Protein AF-A0A9J7A8N5-F1 (afdb_monomer_lite)

Secondary structure (DSSP, 8-state):
-HHHHHHHHHHHHHHHHTT---HHHHHHHHHHHHH-HHHHHHHHHHHHHHHHHHT---SSPPPTTHHHHHHHHHHTS---------HHHHHHHHHHHHHHHHHHHHHHHHHHTT-----------------------PPTT--------------S----------------TT----HHHHHHHHHHHHHHHHHHHHHHSTTTTGGGGGS------

Foldseek 3Di:
DVVVVVVLLLVLLLCVLVVNHDPVSVVVLVVCVVPDVVSVVSSVVSNQVVCVVVVNDDPDDDDPCVVVVVVVVVVPDDDPPDPPPPVVVVVVVVVVVVCVVVVCVVVVVVVVPPDPDDDDDDDDPDDPDDDDDPPDDDPPPDDDPDPPPDDDDPPPDDPDDPDDDPPDDPDDPDDPPPPVNVVVVVLVVLVVVLVVCLVPDPPNCVSVVPRDDDPDD

pLDDT: mean 72.85, std 17.33, range [33.84, 96.5]

Radius of gyration: 30.81 Å; chains: 1; bounding box: 84×55×65 Å

Sequence (217 aa):
MTDKFEEQLAESLSAAVDSEASELELARILKASASNEQVRLKWSRYQVISAAARRELPEQLAPSDFASRISQALDAEPSHSAPRQSRWLVGLGRVAVAASVAGAVIVGAQFYQQDPTGAADMVADTAVSQPAPADVSLPAGFNAPALSARPVSAQSGYQAIPRRQVVVEPRRADVQVSNEKVRIYLQQLLEQHTDHAAVNSASGVVPHARVPLIEEE

Structure (mmCIF, N/CA/C/O backbone):
data_AF-A0A9J7A8N5-F1
#
_entry.id   AF-A0A9J7A8N5-F1
#
loop_
_atom_site.group_PDB
_atom_site.id
_atom_site.type_symbol
_atom_site.label_atom_id
_atom_site.label_alt_id
_atom_site.label_comp_id
_atom_site.label_asym_id
_atom_site.label_entity_id
_atom_site.label_seq_id
_atom_site.pdbx_PDB_ins_code
_atom_site.Cartn_x
_atom_site.Cartn_y
_atom_site.Cartn_z
_atom_site.occupancy
_atom_site.B_iso_or_equiv
_atom_site.auth_seq_id
_atom_site.auth_comp_id
_atom_site.auth_asym_id
_atom_site.auth_atom_id
_atom_site.pdbx_PDB_model_num
ATOM 1 N N . MET A 1 1 ? -26.122 3.465 1.774 1.00 57.19 1 MET A N 1
ATOM 2 C CA . MET A 1 1 ? -25.070 2.649 2.432 1.00 57.19 1 MET A CA 1
ATOM 3 C C . MET A 1 1 ? -23.746 2.664 1.672 1.00 57.19 1 MET A C 1
ATOM 5 O O . MET A 1 1 ? -22.719 2.602 2.327 1.00 57.19 1 MET A O 1
ATOM 9 N N . THR A 1 2 ? -23.746 2.775 0.340 1.00 71.19 2 THR A N 1
ATOM 10 C CA . THR A 1 2 ? -22.530 2.863 -0.494 1.00 71.19 2 THR A CA 1
ATOM 11 C C . THR A 1 2 ? -21.711 4.134 -0.258 1.00 71.19 2 THR A C 1
ATOM 13 O O . THR A 1 2 ? -20.494 4.059 -0.198 1.00 71.19 2 THR A O 1
ATOM 16 N N . ASP A 1 3 ? -22.376 5.263 -0.019 1.00 81.62 3 ASP A N 1
ATOM 17 C CA . ASP A 1 3 ? -21.734 6.575 0.147 1.00 81.62 3 ASP A CA 1
ATOM 18 C C . ASP A 1 3 ? -20.714 6.610 1.304 1.00 81.62 3 ASP A C 1
ATOM 20 O O . ASP A 1 3 ? -19.541 6.919 1.123 1.00 81.62 3 ASP A O 1
ATOM 24 N N . LYS A 1 4 ? -21.116 6.112 2.483 1.00 85.62 4 LYS A N 1
ATOM 25 C CA . LYS A 1 4 ? -20.237 6.006 3.660 1.00 85.62 4 LYS A CA 1
ATOM 26 C C . LYS A 1 4 ? -19.013 5.117 3.408 1.00 85.62 4 LYS A C 1
ATOM 28 O O . LYS A 1 4 ? -17.949 5.351 3.969 1.00 85.62 4 LYS A O 1
ATOM 33 N N . PHE A 1 5 ? -19.166 4.073 2.595 1.00 84.94 5 PHE A N 1
ATOM 34 C CA . PHE A 1 5 ? -18.053 3.192 2.252 1.00 84.94 5 PHE A CA 1
ATOM 35 C C . PHE A 1 5 ? -17.070 3.877 1.296 1.00 84.94 5 PHE A C 1
ATOM 37 O O . PHE A 1 5 ? -15.861 3.736 1.467 1.00 84.94 5 PHE A O 1
ATOM 44 N N . GLU A 1 6 ? -17.565 4.634 0.315 1.00 87.94 6 GLU A N 1
ATOM 45 C CA . GLU A 1 6 ? -16.706 5.407 -0.587 1.00 87.94 6 GLU A CA 1
ATOM 46 C C . GLU A 1 6 ? -15.937 6.507 0.147 1.00 87.94 6 GLU A C 1
ATOM 48 O O . GLU A 1 6 ? -14.762 6.732 -0.149 1.00 87.94 6 GLU A O 1
ATOM 53 N N . GLU A 1 7 ? -16.567 7.146 1.131 1.00 90.62 7 GLU A N 1
ATOM 54 C CA . GLU A 1 7 ? -15.934 8.151 1.984 1.00 90.62 7 GLU A CA 1
ATOM 55 C C . GLU A 1 7 ? -14.813 7.541 2.839 1.00 90.62 7 GLU A C 1
ATOM 57 O O . GLU A 1 7 ? -13.678 8.013 2.790 1.00 90.62 7 GLU A O 1
ATOM 62 N N . GLN A 1 8 ? -15.072 6.410 3.505 1.00 92.44 8 GLN A N 1
ATOM 63 C CA . GLN A 1 8 ? -14.045 5.666 4.250 1.00 92.44 8 GLN A CA 1
ATOM 64 C C . GLN A 1 8 ? -12.897 5.187 3.352 1.00 92.44 8 GLN A C 1
ATOM 66 O O . GLN A 1 8 ? -11.731 5.201 3.748 1.00 92.44 8 GLN A O 1
ATOM 71 N N . LEU A 1 9 ? -13.204 4.753 2.127 1.00 92.94 9 LEU A N 1
ATOM 72 C CA . LEU A 1 9 ? -12.178 4.345 1.173 1.00 92.94 9 LEU A CA 1
ATOM 73 C C . LEU A 1 9 ? -11.334 5.547 0.725 1.00 92.94 9 LEU A C 1
ATOM 75 O O . LEU A 1 9 ? -10.118 5.423 0.593 1.00 92.94 9 LEU A O 1
ATOM 79 N N . ALA A 1 10 ? -11.953 6.711 0.529 1.00 93.31 10 ALA A N 1
ATOM 80 C CA . ALA A 1 10 ? -11.258 7.952 0.201 1.00 93.31 10 ALA A CA 1
ATOM 81 C C . ALA A 1 10 ? -10.327 8.421 1.325 1.00 93.31 10 ALA A C 1
ATOM 83 O O . ALA A 1 10 ? -9.191 8.801 1.046 1.00 93.31 10 ALA A O 1
ATOM 84 N N . GLU A 1 11 ? -10.794 8.355 2.570 1.00 94.69 11 GLU A N 1
ATOM 85 C CA . GLU A 1 11 ? -10.004 8.662 3.764 1.00 94.69 11 GLU A CA 1
ATOM 86 C C . GLU A 1 11 ? -8.789 7.734 3.856 1.00 94.69 11 GLU A C 1
ATOM 88 O O . GLU A 1 11 ? -7.652 8.200 3.924 1.00 94.69 11 GLU A O 1
ATOM 93 N N . SER A 1 12 ? -9.011 6.423 3.716 1.00 95.75 12 SER A N 1
ATOM 94 C CA . SER A 1 12 ? -7.922 5.442 3.736 1.00 95.75 12 SER A CA 1
ATOM 95 C C . SER A 1 12 ? -6.916 5.634 2.591 1.00 95.75 12 SER A C 1
ATOM 97 O O . SER A 1 12 ? -5.717 5.453 2.789 1.00 95.75 12 SER A O 1
ATOM 99 N N . LEU A 1 13 ? -7.367 6.052 1.399 1.00 95.81 13 LEU A N 1
ATOM 100 C CA . LEU A 1 13 ? -6.479 6.413 0.289 1.00 95.81 13 LEU A CA 1
ATOM 101 C C . LEU A 1 13 ? -5.614 7.629 0.631 1.00 95.81 13 LEU A C 1
ATOM 103 O O . LEU A 1 13 ? -4.438 7.630 0.286 1.00 95.81 13 LEU A O 1
ATOM 107 N N . SER A 1 14 ? -6.176 8.647 1.289 1.00 94.81 14 SER A N 1
ATOM 108 C CA . SER A 1 14 ? -5.410 9.815 1.739 1.00 94.81 14 SER A CA 1
ATOM 109 C C . SER A 1 14 ? -4.361 9.409 2.772 1.00 94.81 14 SER A C 1
ATOM 111 O O . SER A 1 14 ? -3.188 9.726 2.598 1.00 94.81 14 SER A O 1
ATOM 113 N N . ALA A 1 15 ? -4.752 8.617 3.775 1.00 96.19 15 ALA A N 1
ATOM 114 C CA . ALA A 1 15 ? -3.821 8.075 4.763 1.00 96.19 15 ALA A CA 1
ATOM 115 C C . ALA A 1 15 ? -2.704 7.250 4.100 1.00 96.19 15 ALA A C 1
ATOM 117 O O . ALA A 1 15 ? -1.545 7.334 4.495 1.00 96.19 15 ALA A O 1
ATOM 118 N N . ALA A 1 16 ? -3.016 6.493 3.042 1.00 95.88 16 ALA A N 1
ATOM 119 C CA . ALA A 1 16 ? -2.020 5.720 2.305 1.00 95.88 16 ALA A CA 1
ATOM 120 C C . ALA A 1 16 ? -1.032 6.604 1.520 1.00 95.88 16 ALA A C 1
ATOM 122 O O . ALA A 1 16 ? 0.131 6.226 1.394 1.00 95.88 16 ALA A O 1
ATOM 123 N N . VAL A 1 17 ? -1.453 7.772 1.015 1.00 94.94 17 VAL A N 1
ATOM 124 C CA . VAL A 1 17 ? -0.539 8.744 0.378 1.00 94.94 17 VAL A CA 1
ATOM 125 C C . VAL A 1 17 ? 0.456 9.304 1.395 1.00 94.94 17 VAL A C 1
ATOM 127 O O . VAL A 1 17 ? 1.632 9.473 1.070 1.00 94.94 17 VAL A O 1
ATOM 130 N N . ASP A 1 18 ? 0.006 9.518 2.630 1.00 93.56 18 ASP A N 1
ATOM 131 C CA . ASP A 1 18 ? 0.832 10.037 3.722 1.00 93.56 18 ASP A CA 1
ATOM 132 C C . ASP A 1 18 ? 1.588 8.942 4.500 1.00 93.56 18 ASP A C 1
ATOM 134 O O . ASP A 1 18 ? 2.322 9.251 5.429 1.00 93.56 18 ASP A O 1
ATOM 138 N N . SER A 1 19 ? 1.503 7.674 4.074 1.00 92.81 19 SER A N 1
ATOM 139 C CA . SER A 1 19 ? 2.118 6.505 4.741 1.00 92.81 19 SER A CA 1
ATOM 140 C C . SER A 1 19 ? 1.567 6.178 6.140 1.00 92.81 19 SER A C 1
ATOM 142 O O . SER A 1 19 ? 2.214 5.465 6.901 1.00 92.81 19 SER A O 1
ATOM 144 N N . GLU A 1 20 ? 0.351 6.628 6.448 1.00 96.50 20 GLU A N 1
ATOM 145 C CA . GLU A 1 20 ? -0.333 6.459 7.742 1.00 96.50 20 GLU A CA 1
ATOM 146 C C . GLU A 1 20 ? -1.485 5.431 7.697 1.00 96.50 20 GLU A C 1
ATOM 148 O O . GLU A 1 20 ? -2.167 5.197 8.693 1.00 96.50 20 GLU A O 1
ATOM 153 N N . ALA A 1 21 ? -1.744 4.804 6.543 1.00 95.69 21 ALA A N 1
ATOM 154 C CA . ALA A 1 21 ? -2.792 3.787 6.429 1.00 95.69 21 ALA A CA 1
ATOM 155 C C . ALA A 1 21 ? -2.442 2.507 7.203 1.00 95.69 21 ALA A C 1
ATOM 157 O O . ALA A 1 21 ? -1.336 1.969 7.091 1.00 95.69 21 ALA A O 1
ATOM 158 N N . SER A 1 22 ? -3.422 1.956 7.921 1.00 96.25 22 SER A N 1
ATOM 159 C CA . SER A 1 22 ? -3.262 0.669 8.605 1.00 96.25 22 SER A CA 1
ATOM 160 C C . SER A 1 22 ? -3.172 -0.507 7.620 1.00 96.25 22 SER A C 1
ATOM 162 O O . SER A 1 22 ? -3.645 -0.440 6.484 1.00 96.25 22 SER A O 1
ATOM 164 N N . GLU A 1 23 ? -2.632 -1.648 8.063 1.00 95.94 23 GLU A N 1
ATOM 165 C CA . GLU A 1 23 ? -2.505 -2.851 7.218 1.00 95.94 23 GLU A CA 1
ATOM 166 C C . GLU A 1 23 ? -3.855 -3.347 6.668 1.00 95.94 23 GLU A C 1
ATOM 168 O O . GLU A 1 23 ? -3.953 -3.782 5.518 1.00 95.94 23 GLU A O 1
ATOM 173 N N . LEU A 1 24 ? -4.921 -3.263 7.473 1.00 95.19 24 LEU A N 1
ATOM 174 C CA . LEU A 1 24 ? -6.263 -3.685 7.064 1.00 95.19 24 LEU A CA 1
ATOM 175 C C . LEU A 1 24 ? -6.880 -2.726 6.041 1.00 95.19 24 LEU A C 1
ATOM 177 O O . LEU A 1 24 ? -7.586 -3.164 5.128 1.00 95.19 24 LEU A O 1
ATOM 181 N N . GLU A 1 25 ? -6.621 -1.429 6.183 1.00 94.81 25 GLU A N 1
ATOM 182 C CA . GLU A 1 25 ? -7.031 -0.416 5.211 1.00 94.81 25 GLU A CA 1
ATOM 183 C C . GLU A 1 25 ? -6.271 -0.578 3.903 1.00 94.81 25 GLU A C 1
ATOM 185 O O . GLU A 1 25 ? -6.898 -0.602 2.846 1.00 94.81 25 GLU A O 1
ATOM 190 N N . LEU A 1 26 ? -4.959 -0.812 3.964 1.00 94.94 26 LEU A N 1
ATOM 191 C CA . LEU A 1 26 ? -4.140 -1.095 2.791 1.00 94.94 26 LEU A CA 1
ATOM 192 C C . LEU A 1 26 ? -4.654 -2.330 2.041 1.00 94.94 26 LEU A C 1
ATOM 194 O O . LEU A 1 26 ? -4.879 -2.272 0.831 1.00 94.94 26 LEU A O 1
ATOM 198 N N . ALA A 1 27 ? -4.924 -3.429 2.750 1.00 94.25 27 ALA A N 1
ATOM 199 C CA . ALA A 1 27 ? -5.499 -4.631 2.148 1.00 94.25 27 ALA A CA 1
ATOM 200 C C . ALA A 1 27 ? -6.863 -4.356 1.488 1.00 94.25 27 ALA A C 1
ATOM 202 O O . ALA A 1 27 ? -7.159 -4.882 0.410 1.00 94.25 27 ALA A O 1
ATOM 203 N N . ARG A 1 28 ? -7.695 -3.505 2.103 1.00 93.19 28 ARG A N 1
ATOM 204 C CA . ARG A 1 28 ? -8.993 -3.100 1.547 1.00 93.19 28 ARG A CA 1
ATOM 205 C C . ARG A 1 28 ? -8.832 -2.239 0.295 1.00 93.19 28 ARG A C 1
ATOM 207 O O . ARG A 1 28 ? -9.533 -2.494 -0.683 1.00 93.19 28 ARG A O 1
ATOM 214 N N . ILE A 1 29 ? -7.910 -1.277 0.304 1.00 95.25 29 ILE A N 1
ATOM 215 C CA . ILE A 1 29 ? -7.585 -0.427 -0.848 1.00 95.25 29 ILE A CA 1
ATOM 216 C C . ILE A 1 29 ? -7.097 -1.287 -2.013 1.00 95.25 29 ILE A C 1
ATOM 218 O O . ILE A 1 29 ? -7.613 -1.146 -3.119 1.00 95.25 29 ILE A O 1
ATOM 222 N N . LEU A 1 30 ? -6.166 -2.215 -1.768 1.00 93.94 30 LEU A N 1
ATOM 223 C CA . LEU A 1 30 ? -5.636 -3.126 -2.789 1.00 93.94 30 LEU A CA 1
ATOM 224 C C . LEU A 1 30 ? -6.724 -4.039 -3.367 1.00 93.94 30 LEU A C 1
ATOM 226 O O . LEU A 1 30 ? -6.808 -4.240 -4.577 1.00 93.94 30 LEU A O 1
ATOM 230 N N . LYS A 1 31 ? -7.612 -4.560 -2.515 1.00 93.94 31 LYS A N 1
ATOM 231 C CA . LYS A 1 31 ? -8.756 -5.354 -2.977 1.00 93.94 31 LYS A CA 1
ATOM 232 C C . LYS A 1 31 ? -9.721 -4.518 -3.821 1.00 93.94 31 LYS A C 1
ATOM 234 O O . LYS A 1 31 ? -10.207 -4.989 -4.847 1.00 93.94 31 LYS A O 1
ATOM 239 N N . ALA A 1 32 ? -10.007 -3.287 -3.399 1.00 92.62 32 ALA A N 1
ATOM 240 C CA . ALA A 1 32 ? -10.898 -2.390 -4.124 1.00 92.62 32 ALA A CA 1
ATOM 241 C C . ALA A 1 32 ? -10.296 -1.962 -5.472 1.00 92.62 32 ALA A C 1
ATOM 243 O O . ALA A 1 32 ? -11.004 -1.974 -6.480 1.00 92.62 32 ALA A O 1
ATOM 244 N N . SER A 1 33 ? -8.996 -1.655 -5.516 1.00 91.81 33 SER A N 1
ATOM 245 C CA . SER A 1 33 ? -8.294 -1.184 -6.716 1.00 91.81 33 SER A CA 1
ATOM 246 C C . SER A 1 33 ? -8.202 -2.236 -7.823 1.00 91.81 33 SER A C 1
ATOM 248 O O . SER A 1 33 ? -8.162 -1.864 -8.997 1.00 91.81 33 SER A O 1
ATOM 250 N N . ALA A 1 34 ? -8.239 -3.529 -7.482 1.00 89.88 34 ALA A N 1
ATOM 251 C CA . ALA A 1 34 ? -8.309 -4.614 -8.459 1.00 89.88 34 ALA A CA 1
ATOM 252 C C . ALA A 1 34 ? -9.614 -4.573 -9.276 1.00 89.88 34 ALA A C 1
ATOM 254 O O . ALA A 1 34 ? -9.602 -4.756 -10.489 1.00 89.88 34 ALA A O 1
ATOM 255 N N . SER A 1 35 ? -10.740 -4.286 -8.618 1.00 88.75 35 SER A N 1
ATOM 256 C CA . SER A 1 35 ? -12.072 -4.299 -9.246 1.00 88.75 35 SER A CA 1
ATOM 257 C C . SER A 1 35 ? -12.562 -2.933 -9.732 1.00 88.75 35 SER A C 1
ATOM 259 O O . SER A 1 35 ? -13.381 -2.869 -10.644 1.00 88.75 35 SER A O 1
ATOM 261 N N . ASN A 1 36 ? -12.082 -1.837 -9.137 1.00 91.12 36 ASN A N 1
ATOM 262 C CA . ASN A 1 36 ? -12.627 -0.501 -9.355 1.00 91.12 36 ASN A CA 1
ATOM 263 C C . ASN A 1 36 ? -11.566 0.457 -9.913 1.00 91.12 36 ASN A C 1
ATOM 265 O O . ASN A 1 36 ? -10.612 0.841 -9.233 1.00 91.12 36 ASN A O 1
ATOM 269 N N . GLU A 1 37 ? -11.768 0.891 -11.155 1.00 90.38 37 GLU A N 1
ATOM 270 C CA . GLU A 1 37 ? -10.897 1.851 -11.833 1.00 90.38 37 GLU A CA 1
ATOM 271 C C . GLU A 1 37 ? -10.915 3.245 -11.196 1.00 90.38 37 GLU A C 1
ATOM 273 O O . GLU A 1 37 ? -9.873 3.898 -11.115 1.00 90.38 37 GLU A O 1
ATOM 278 N N . GLN A 1 38 ? -12.056 3.685 -10.660 1.00 90.62 38 GLN A N 1
ATOM 279 C CA . GLN A 1 38 ? -12.187 5.009 -10.043 1.00 90.62 38 GLN A CA 1
ATOM 280 C C . GLN A 1 38 ? -11.272 5.164 -8.822 1.00 90.62 38 GLN A C 1
ATOM 282 O O . GLN A 1 38 ? -10.726 6.243 -8.587 1.00 90.62 38 GLN A O 1
ATOM 287 N N . VAL A 1 39 ? -11.035 4.073 -8.085 1.00 92.75 39 VAL A N 1
ATOM 288 C CA . VAL A 1 39 ? -10.092 4.026 -6.954 1.00 92.75 39 VAL A CA 1
ATOM 289 C C . VAL A 1 39 ? -8.665 4.287 -7.440 1.00 92.75 39 VAL A C 1
ATOM 291 O O . VAL A 1 39 ? -7.961 5.113 -6.859 1.00 92.75 39 VAL A O 1
ATOM 294 N N . ARG A 1 40 ? -8.255 3.657 -8.551 1.00 91.56 40 ARG A N 1
ATOM 295 C CA . ARG A 1 40 ? -6.926 3.856 -9.157 1.00 91.56 40 ARG A CA 1
ATOM 296 C C . ARG A 1 40 ? -6.747 5.283 -9.681 1.00 91.56 40 ARG A C 1
ATOM 298 O O . ARG A 1 40 ? -5.706 5.896 -9.449 1.00 91.56 40 ARG A O 1
ATOM 305 N N . LEU A 1 41 ? -7.774 5.845 -10.32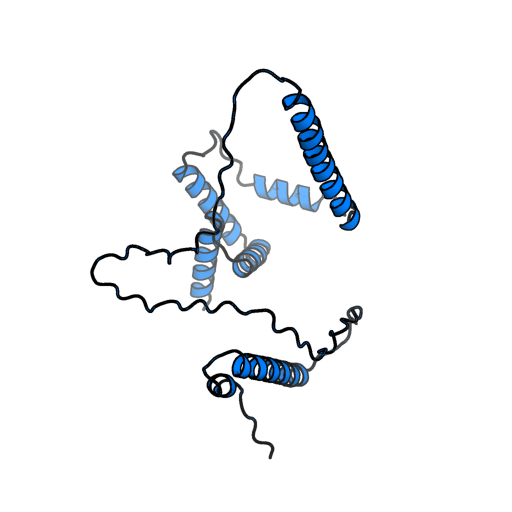1 1.00 91.56 41 LEU A N 1
ATOM 306 C CA . LEU A 1 41 ? -7.762 7.234 -10.800 1.00 91.56 41 LEU A CA 1
ATOM 307 C C . LEU A 1 41 ? -7.715 8.247 -9.648 1.00 91.56 41 LEU A C 1
ATOM 309 O O . LEU A 1 41 ? -7.047 9.278 -9.740 1.00 91.56 41 LEU A O 1
ATOM 313 N N . LYS A 1 42 ? -8.419 7.983 -8.542 1.00 93.75 42 LYS A N 1
ATOM 314 C CA . LYS A 1 42 ? -8.367 8.825 -7.338 1.00 93.75 42 LYS A CA 1
ATOM 315 C C . LYS A 1 42 ? -6.978 8.796 -6.698 1.00 93.75 42 LYS A C 1
ATOM 317 O O . LYS A 1 42 ? -6.428 9.864 -6.447 1.00 93.75 42 LYS A O 1
ATOM 322 N N . TRP A 1 43 ? -6.388 7.610 -6.552 1.00 94.00 43 TRP A N 1
ATOM 323 C CA . TRP A 1 43 ? -5.005 7.444 -6.098 1.00 94.00 43 TRP A CA 1
ATOM 324 C C . TRP A 1 43 ? -4.006 8.218 -6.968 1.00 94.00 43 TRP A C 1
ATOM 326 O O . TRP A 1 43 ? -3.213 8.996 -6.447 1.00 94.00 43 TRP A O 1
ATOM 336 N N . SER A 1 44 ? -4.089 8.075 -8.297 1.00 92.12 44 SER A N 1
ATOM 337 C CA . SER A 1 44 ? -3.224 8.802 -9.237 1.00 92.12 44 SER A CA 1
ATOM 338 C C . SER A 1 44 ? -3.316 10.322 -9.052 1.00 92.12 44 SER A C 1
ATOM 340 O O . SER A 1 44 ? -2.288 10.990 -8.949 1.00 92.12 44 SER A O 1
ATOM 342 N N . ARG A 1 45 ? -4.532 10.871 -8.927 1.00 92.56 45 ARG A N 1
ATOM 343 C CA . ARG A 1 45 ? -4.729 12.308 -8.676 1.00 92.56 45 ARG A CA 1
ATOM 344 C C . ARG A 1 45 ? -4.115 12.757 -7.354 1.00 92.56 45 ARG A C 1
ATOM 346 O O . ARG A 1 45 ? -3.476 13.803 -7.324 1.00 92.56 45 ARG A O 1
ATOM 353 N N . TYR A 1 46 ? -4.283 11.985 -6.281 1.00 95.06 46 TYR A N 1
ATOM 354 C CA . TYR A 1 46 ? -3.693 12.335 -4.987 1.00 95.06 46 TYR A CA 1
ATOM 355 C C . TYR A 1 46 ? -2.166 12.332 -5.026 1.00 95.06 46 TYR A C 1
ATOM 357 O O . TYR A 1 46 ? -1.553 13.242 -4.475 1.00 95.06 46 TYR A O 1
ATOM 365 N N . GLN A 1 47 ? -1.551 11.392 -5.744 1.00 93.44 47 GLN A N 1
ATOM 366 C CA . GLN A 1 47 ? -0.098 11.375 -5.925 1.00 93.44 47 GLN A CA 1
ATOM 367 C C . GLN A 1 47 ? 0.407 12.607 -6.687 1.00 93.44 47 GLN A C 1
ATOM 369 O O . GLN A 1 47 ? 1.388 13.224 -6.279 1.00 93.44 47 GLN A O 1
ATOM 374 N N . VAL A 1 48 ? -0.300 13.029 -7.741 1.00 93.00 48 VAL A N 1
ATOM 375 C CA . VAL A 1 48 ? 0.036 14.265 -8.471 1.00 93.00 48 VAL A CA 1
ATOM 376 C C . VAL A 1 48 ? -0.103 15.497 -7.572 1.00 93.00 48 VAL A C 1
ATOM 378 O O . VAL A 1 48 ? 0.789 16.341 -7.560 1.00 93.00 48 VAL A O 1
ATOM 381 N N . ILE A 1 49 ? -1.187 15.598 -6.793 1.00 94.06 49 ILE A N 1
ATOM 382 C CA . ILE A 1 49 ? -1.396 16.709 -5.847 1.00 94.06 49 ILE A CA 1
ATOM 383 C C . ILE A 1 49 ? -0.292 16.730 -4.778 1.00 94.06 49 ILE A C 1
ATOM 385 O O . ILE A 1 49 ? 0.249 17.794 -4.487 1.00 94.06 49 ILE A O 1
ATOM 389 N N . SER A 1 50 ? 0.074 15.569 -4.227 1.00 92.81 50 SER A N 1
ATOM 390 C CA . SER A 1 50 ? 1.137 15.436 -3.223 1.00 92.81 50 SER A CA 1
ATOM 391 C C . SER A 1 50 ? 2.498 15.862 -3.782 1.00 92.81 50 SER A C 1
ATOM 393 O O . SER A 1 50 ? 3.173 16.706 -3.190 1.00 92.81 50 SER A O 1
ATOM 395 N N . ALA A 1 51 ? 2.861 15.384 -4.976 1.00 93.06 51 ALA A N 1
ATOM 396 C CA . ALA A 1 51 ? 4.087 15.794 -5.660 1.00 93.06 51 ALA A CA 1
ATOM 397 C C . ALA A 1 51 ? 4.101 17.303 -5.963 1.00 93.06 51 ALA A C 1
ATOM 399 O O . ALA A 1 51 ? 5.124 17.964 -5.784 1.00 93.06 51 ALA A O 1
ATOM 400 N N . ALA A 1 52 ? 2.959 17.882 -6.353 1.00 93.81 52 ALA A N 1
ATOM 401 C CA . ALA A 1 52 ? 2.822 19.325 -6.558 1.00 93.81 52 ALA A CA 1
ATOM 402 C C . ALA A 1 52 ? 3.059 20.114 -5.265 1.00 93.81 52 ALA A C 1
ATOM 404 O O . ALA A 1 52 ? 3.829 21.076 -5.259 1.00 93.81 52 ALA A O 1
ATOM 405 N N . ALA A 1 53 ? 2.442 19.682 -4.163 1.00 93.56 53 ALA A N 1
ATOM 406 C CA . ALA A 1 53 ? 2.584 20.314 -2.855 1.00 93.56 53 ALA A CA 1
ATOM 407 C C . ALA A 1 53 ? 4.030 20.253 -2.336 1.00 93.56 53 ALA A C 1
ATOM 409 O O . ALA A 1 53 ? 4.523 21.227 -1.765 1.00 93.56 53 ALA A O 1
ATOM 410 N N . ARG A 1 54 ? 4.730 19.142 -2.592 1.00 94.12 54 ARG A N 1
ATOM 411 C CA . ARG A 1 54 ? 6.144 18.943 -2.232 1.00 94.12 54 ARG A CA 1
ATOM 412 C C . ARG A 1 54 ? 7.126 19.622 -3.193 1.00 94.12 54 ARG A C 1
ATOM 414 O O . ARG A 1 54 ? 8.314 19.670 -2.898 1.00 94.12 54 ARG A O 1
ATOM 421 N N . ARG A 1 55 ? 6.640 20.200 -4.302 1.00 94.12 55 ARG A N 1
ATOM 422 C CA . ARG A 1 55 ? 7.452 20.747 -5.410 1.00 94.12 55 ARG A CA 1
ATOM 423 C C . ARG A 1 55 ? 8.374 19.698 -6.047 1.00 94.12 55 ARG A C 1
ATOM 425 O O . ARG A 1 55 ? 9.471 20.012 -6.491 1.00 94.12 55 ARG A O 1
ATOM 432 N N . GLU A 1 56 ? 7.893 18.464 -6.112 1.00 93.06 56 GLU A N 1
ATOM 433 C CA . GLU A 1 56 ? 8.578 17.290 -6.668 1.00 93.06 56 GLU A CA 1
ATOM 434 C C . GLU A 1 56 ? 7.957 16.850 -8.004 1.00 93.06 56 GLU A C 1
ATOM 436 O O . GLU A 1 56 ? 8.136 15.714 -8.444 1.00 93.06 56 GLU A O 1
ATOM 441 N N . LEU A 1 57 ? 7.183 17.723 -8.660 1.00 90.25 57 LEU A N 1
ATOM 442 C CA . LEU A 1 57 ? 6.617 17.393 -9.961 1.00 90.25 57 LEU A CA 1
ATOM 443 C C . LEU A 1 57 ? 7.728 17.250 -11.007 1.00 90.25 57 LEU A C 1
ATOM 445 O O . LEU A 1 57 ? 8.574 18.138 -11.123 1.00 90.25 57 LEU A O 1
AT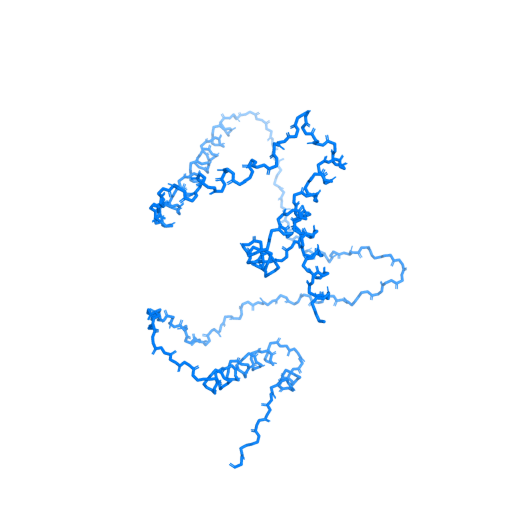OM 449 N N . PRO A 1 58 ? 7.710 16.170 -11.803 1.00 86.38 58 PRO A N 1
ATOM 450 C CA . PRO A 1 58 ? 8.622 16.040 -12.924 1.00 86.38 58 PRO A CA 1
ATOM 451 C C . PRO A 1 58 ? 8.286 17.074 -14.007 1.00 86.38 58 PRO A C 1
ATOM 453 O O . PRO A 1 58 ? 7.121 17.416 -14.210 1.00 86.38 58 PRO A O 1
ATOM 456 N N . GLU A 1 59 ? 9.304 17.498 -14.762 1.00 86.06 59 GLU A N 1
ATOM 457 C CA . GLU A 1 59 ? 9.166 18.384 -15.936 1.00 86.06 59 GLU A CA 1
ATOM 458 C C . GLU A 1 59 ? 8.165 17.844 -16.972 1.00 86.06 59 GLU A C 1
ATOM 460 O O . GLU A 1 59 ? 7.529 18.598 -17.706 1.00 86.06 59 GLU A O 1
ATOM 465 N N . GLN A 1 60 ? 8.000 16.519 -17.025 1.00 86.00 60 GLN A N 1
ATOM 466 C CA . GLN A 1 60 ? 7.075 15.856 -17.928 1.00 86.00 60 GLN A CA 1
ATOM 467 C C . GLN A 1 60 ? 6.264 14.799 -17.177 1.00 86.00 60 GLN A C 1
ATOM 469 O O . GLN A 1 60 ? 6.812 13.877 -16.571 1.00 86.00 60 GLN A O 1
ATOM 474 N N . LEU A 1 61 ? 4.938 14.933 -17.222 1.00 84.38 61 LEU A N 1
ATOM 475 C CA . LEU A 1 61 ? 4.024 13.958 -16.637 1.00 84.38 61 LEU A CA 1
ATOM 476 C C . LEU A 1 61 ? 3.997 12.685 -17.487 1.00 84.38 61 LEU A C 1
ATOM 478 O O . LEU A 1 61 ? 3.980 12.738 -18.719 1.00 84.38 61 LEU A O 1
ATOM 482 N N . ALA A 1 62 ? 3.966 11.534 -16.817 1.00 86.06 62 ALA A N 1
ATOM 483 C CA . ALA A 1 62 ? 3.810 10.258 -17.494 1.00 86.06 62 ALA A CA 1
ATOM 484 C C . ALA A 1 62 ? 2.450 10.190 -18.225 1.00 86.06 62 ALA A C 1
ATOM 486 O O . ALA A 1 62 ? 1.457 10.729 -17.726 1.00 86.06 62 ALA A O 1
ATOM 487 N N . PRO A 1 63 ? 2.371 9.502 -19.379 1.00 86.06 63 PRO A N 1
ATOM 488 C CA . PRO A 1 63 ? 1.098 9.226 -20.042 1.00 86.06 63 PRO A CA 1
ATOM 489 C C . PRO A 1 63 ? 0.120 8.487 -19.117 1.00 86.06 63 PRO A C 1
ATOM 491 O O . PRO A 1 63 ? 0.547 7.665 -18.304 1.00 86.06 63 PRO A O 1
ATOM 494 N N . SER A 1 64 ? -1.190 8.701 -19.289 1.00 81.75 64 SER A N 1
ATOM 495 C CA . SER A 1 64 ? -2.244 8.030 -18.498 1.00 81.75 64 SER A CA 1
ATOM 496 C C . SER A 1 64 ? -2.119 6.504 -18.494 1.00 81.75 64 SER A C 1
ATOM 498 O O . SER A 1 64 ? -2.398 5.849 -17.491 1.00 81.75 64 SER A O 1
ATOM 500 N N . ASP A 1 65 ? -1.631 5.945 -19.599 1.00 87.06 65 ASP A N 1
ATOM 501 C CA . ASP A 1 65 ? -1.579 4.501 -19.822 1.00 87.06 65 ASP A CA 1
ATOM 502 C C . ASP A 1 65 ? -0.277 3.870 -19.311 1.00 87.06 65 ASP A C 1
ATOM 504 O O . ASP A 1 65 ? -0.090 2.657 -19.407 1.00 87.06 65 ASP A O 1
ATOM 508 N N . PHE A 1 66 ? 0.642 4.671 -18.764 1.00 89.94 66 PHE A N 1
ATOM 509 C CA . PHE A 1 66 ? 1.944 4.205 -18.290 1.00 89.94 66 PHE A CA 1
ATOM 510 C C . PHE A 1 66 ? 1.814 3.102 -17.232 1.00 89.94 66 PHE A C 1
ATOM 512 O O . PHE A 1 66 ? 2.396 2.028 -17.384 1.00 89.94 66 PHE A O 1
ATOM 519 N N . ALA A 1 67 ? 0.990 3.327 -16.205 1.00 89.69 67 ALA A N 1
ATOM 520 C CA . ALA A 1 67 ? 0.757 2.344 -15.148 1.00 89.69 67 ALA A CA 1
ATOM 521 C C . ALA A 1 67 ? 0.088 1.062 -15.681 1.00 89.69 67 ALA A C 1
ATOM 523 O O . ALA A 1 67 ? 0.439 -0.035 -15.255 1.00 89.69 67 ALA A O 1
ATOM 524 N N . SER A 1 68 ? -0.828 1.189 -16.649 1.00 89.44 68 SER A N 1
ATOM 525 C CA . SER A 1 68 ? -1.495 0.043 -17.285 1.00 89.44 68 SER A CA 1
ATOM 526 C C . SER A 1 68 ? -0.506 -0.813 -18.078 1.00 89.44 68 SER A C 1
ATOM 528 O O . SER A 1 68 ? -0.486 -2.034 -17.936 1.00 89.44 68 SER A O 1
ATOM 530 N N . ARG A 1 69 ? 0.387 -0.177 -18.847 1.00 92.50 69 ARG A N 1
ATOM 531 C CA . ARG A 1 69 ? 1.448 -0.867 -19.596 1.00 92.50 69 ARG A CA 1
ATOM 532 C C . ARG A 1 69 ? 2.419 -1.605 -18.676 1.00 92.50 69 ARG A C 1
ATOM 534 O O . ARG A 1 69 ? 2.813 -2.719 -19.000 1.00 92.50 69 ARG A O 1
ATOM 541 N N . ILE A 1 70 ? 2.785 -1.005 -17.541 1.00 93.00 70 ILE A N 1
ATOM 542 C CA . ILE A 1 70 ? 3.632 -1.663 -16.534 1.00 93.00 70 ILE A CA 1
ATOM 543 C C . ILE A 1 70 ? 2.905 -2.858 -15.918 1.00 93.00 70 ILE A C 1
ATOM 545 O O . ILE A 1 70 ? 3.492 -3.929 -15.835 1.00 93.00 70 ILE A O 1
ATOM 549 N N . SER A 1 71 ? 1.633 -2.702 -15.537 1.00 89.31 71 SER A N 1
ATOM 550 C CA . SER A 1 71 ? 0.833 -3.806 -14.989 1.00 89.31 71 SER A CA 1
ATOM 551 C C . SER A 1 71 ? 0.761 -4.984 -15.961 1.00 89.31 71 SER A C 1
ATOM 553 O O . SER A 1 71 ? 1.000 -6.113 -15.561 1.00 89.31 71 SER A O 1
ATOM 555 N N . GLN A 1 72 ? 0.509 -4.721 -17.246 1.00 91.81 72 GLN A N 1
ATOM 556 C CA . GLN A 1 72 ? 0.458 -5.765 -18.274 1.00 91.81 72 GLN A CA 1
ATOM 557 C C . GLN A 1 72 ? 1.816 -6.436 -18.499 1.00 91.81 72 GLN A C 1
ATOM 559 O O . GLN A 1 72 ? 1.875 -7.643 -18.718 1.00 91.81 72 GLN A O 1
ATOM 564 N N . ALA A 1 73 ? 2.907 -5.667 -18.454 1.00 93.38 73 ALA A N 1
ATOM 565 C CA . ALA A 1 73 ? 4.251 -6.223 -18.551 1.00 93.38 73 ALA A CA 1
ATOM 566 C C . ALA A 1 73 ? 4.562 -7.137 -17.354 1.00 93.38 73 ALA A C 1
ATOM 568 O O . ALA A 1 73 ? 5.058 -8.236 -17.567 1.00 93.38 73 ALA A O 1
ATOM 569 N N . LEU A 1 74 ? 4.199 -6.721 -16.134 1.00 89.31 74 LEU A N 1
ATOM 570 C CA . LEU A 1 74 ? 4.342 -7.517 -14.908 1.00 89.31 74 LEU A CA 1
ATOM 571 C C . LEU A 1 74 ? 3.489 -8.792 -14.942 1.00 89.31 74 LEU A C 1
ATOM 573 O O . LEU A 1 74 ? 3.970 -9.852 -14.559 1.00 89.31 74 LEU A O 1
ATOM 577 N N . ASP A 1 75 ? 2.251 -8.717 -15.434 1.00 88.62 75 ASP A N 1
ATOM 578 C CA . ASP A 1 75 ? 1.378 -9.892 -15.579 1.00 88.62 75 ASP A CA 1
ATOM 579 C C . ASP A 1 75 ? 1.929 -10.902 -16.602 1.00 88.62 75 ASP A C 1
ATOM 581 O O . ASP A 1 75 ? 1.666 -12.102 -16.507 1.00 88.62 75 ASP A O 1
ATOM 585 N N . ALA A 1 76 ? 2.701 -10.424 -17.583 1.00 89.75 76 ALA A N 1
ATOM 586 C CA . ALA A 1 76 ? 3.377 -11.256 -18.572 1.00 89.75 76 ALA A CA 1
ATOM 587 C C . ALA A 1 76 ? 4.718 -11.832 -18.074 1.00 89.75 76 ALA A C 1
ATOM 589 O O . ALA A 1 76 ? 5.299 -12.687 -18.752 1.00 89.75 76 ALA A O 1
ATOM 590 N N . GLU A 1 77 ? 5.228 -11.395 -16.917 1.00 88.31 77 GLU A N 1
ATOM 591 C CA . GLU A 1 77 ? 6.464 -11.933 -16.355 1.00 88.31 77 GLU A CA 1
ATOM 592 C C . GLU A 1 77 ? 6.243 -13.339 -15.766 1.00 88.31 77 GLU A C 1
ATOM 594 O O . GLU A 1 77 ? 5.273 -13.586 -15.043 1.00 88.31 77 GLU A O 1
ATOM 599 N N . PRO A 1 78 ? 7.159 -14.296 -16.013 1.00 78.94 78 PRO A N 1
ATOM 600 C CA . PRO A 1 78 ? 7.100 -15.589 -15.348 1.00 78.94 78 PRO A CA 1
ATOM 601 C C . PRO A 1 78 ? 7.336 -15.409 -13.842 1.00 78.94 78 PRO A C 1
ATOM 603 O O . PRO A 1 78 ? 8.194 -14.632 -13.420 1.00 78.94 78 PRO A O 1
ATOM 606 N N . SER A 1 79 ? 6.604 -16.155 -13.009 1.00 75.06 79 SER A N 1
ATOM 607 C CA . SER A 1 79 ? 6.738 -16.065 -11.553 1.00 75.06 79 SER A CA 1
ATOM 608 C C . SER A 1 79 ? 8.137 -16.507 -11.107 1.00 75.06 79 SER A C 1
ATOM 610 O O . SER A 1 79 ? 8.428 -17.703 -11.004 1.00 75.06 79 SER A O 1
ATOM 612 N N . HIS A 1 80 ? 9.010 -15.551 -10.806 1.00 64.56 80 HIS A N 1
ATOM 613 C CA . HIS A 1 80 ? 10.308 -15.830 -10.211 1.00 64.56 80 HIS A CA 1
ATOM 614 C C . HIS A 1 80 ? 10.105 -16.106 -8.718 1.00 64.56 80 HIS A C 1
ATOM 616 O O . HIS A 1 80 ? 10.124 -15.201 -7.885 1.00 64.56 80 HIS A O 1
ATOM 622 N N . SER A 1 81 ? 9.902 -17.374 -8.352 1.00 59.34 81 SER A N 1
ATOM 623 C CA . SER A 1 81 ? 10.049 -17.783 -6.956 1.00 59.34 81 SER A CA 1
ATOM 624 C C . SER A 1 81 ? 11.525 -17.653 -6.599 1.00 59.34 81 SER A C 1
ATOM 626 O O . SER A 1 81 ? 12.311 -18.558 -6.883 1.00 59.34 81 SER A O 1
ATOM 628 N N . ALA A 1 82 ? 11.913 -16.543 -5.968 1.00 62.94 82 ALA A N 1
ATOM 629 C CA . ALA A 1 82 ? 13.213 -16.462 -5.316 1.00 62.94 82 ALA A CA 1
ATOM 630 C C . ALA A 1 82 ? 13.372 -17.713 -4.432 1.00 62.94 82 ALA A C 1
ATOM 632 O O . ALA A 1 82 ? 12.427 -18.065 -3.708 1.00 62.94 82 ALA A O 1
ATOM 633 N N . PRO A 1 83 ? 14.508 -18.433 -4.492 1.00 57.78 83 PRO A N 1
ATOM 634 C CA . PRO A 1 83 ? 14.722 -19.533 -3.572 1.00 57.78 83 PRO A CA 1
ATOM 635 C C . PRO A 1 83 ? 14.565 -18.952 -2.170 1.00 57.78 83 PRO A C 1
ATOM 637 O O . PRO A 1 83 ? 15.198 -17.945 -1.849 1.00 57.78 83 PRO A O 1
ATOM 640 N N . ARG A 1 84 ? 13.690 -19.544 -1.347 1.00 60.19 84 ARG A N 1
ATOM 641 C CA . ARG A 1 84 ? 13.607 -19.242 0.087 1.00 60.19 84 ARG A CA 1
ATOM 642 C C . ARG A 1 84 ? 14.973 -19.576 0.675 1.00 60.19 84 ARG A C 1
ATOM 644 O O . ARG A 1 84 ? 15.189 -20.695 1.135 1.00 60.19 84 ARG A O 1
ATOM 651 N N . GLN A 1 85 ? 15.919 -18.643 0.599 1.00 59.97 85 GLN A N 1
ATOM 652 C CA . GLN A 1 85 ? 17.224 -18.821 1.199 1.00 59.97 85 GLN A CA 1
ATOM 653 C C . GLN A 1 85 ? 16.974 -19.019 2.685 1.00 59.97 85 GLN A C 1
ATOM 655 O O . GLN A 1 85 ? 16.292 -18.226 3.339 1.00 59.97 85 GLN A O 1
ATOM 660 N N . SER A 1 86 ? 17.432 -20.167 3.178 1.00 60.25 86 SER A N 1
ATOM 661 C CA . SER A 1 86 ? 17.215 -20.586 4.550 1.00 60.25 86 SER A CA 1
ATOM 662 C C . SER A 1 86 ? 17.631 -19.450 5.478 1.00 60.25 86 SER A C 1
ATOM 664 O O . SER A 1 86 ? 18.786 -19.025 5.465 1.00 60.25 86 SER A O 1
ATOM 666 N N . ARG A 1 87 ? 16.691 -18.954 6.295 1.00 62.72 87 ARG A N 1
ATOM 667 C CA . ARG A 1 87 ? 16.917 -17.876 7.280 1.00 62.72 87 ARG A CA 1
ATOM 668 C C . ARG A 1 87 ? 18.107 -18.172 8.207 1.00 62.72 87 ARG A C 1
ATOM 670 O O . ARG A 1 87 ? 18.665 -17.257 8.800 1.00 62.72 87 ARG A O 1
ATOM 677 N N . TRP A 1 88 ? 18.514 -19.439 8.292 1.00 66.19 88 TRP A N 1
ATOM 678 C CA . TRP A 1 88 ? 19.701 -19.899 9.001 1.00 66.19 88 TRP A CA 1
ATOM 679 C C . TRP A 1 88 ? 21.022 -19.374 8.406 1.00 66.19 88 TRP A C 1
ATOM 681 O O . TRP A 1 88 ? 21.893 -18.944 9.159 1.00 66.19 88 TRP A O 1
ATOM 691 N N . LEU A 1 89 ? 21.151 -19.308 7.075 1.00 64.88 89 LEU A N 1
ATOM 692 C CA . LEU A 1 89 ? 22.355 -18.786 6.407 1.00 64.88 89 LEU A CA 1
ATOM 693 C C . LEU A 1 89 ? 22.515 -17.272 6.620 1.00 64.88 89 LEU A C 1
ATOM 695 O O . LEU A 1 89 ? 23.622 -16.785 6.840 1.00 64.88 89 LEU A O 1
ATOM 699 N N . VAL A 1 90 ? 21.400 -16.535 6.649 1.00 62.03 90 VAL A N 1
ATOM 700 C CA . VAL A 1 90 ? 21.386 -15.096 6.968 1.00 62.03 90 VAL A CA 1
ATOM 701 C C . VAL A 1 90 ? 21.826 -14.846 8.419 1.00 62.03 90 VAL A C 1
ATOM 703 O O . VAL A 1 90 ? 22.483 -13.845 8.701 1.00 62.03 90 VAL A O 1
ATOM 706 N N . GLY A 1 91 ? 21.523 -15.766 9.341 1.00 60.72 91 GLY A N 1
ATOM 707 C CA . GLY A 1 91 ? 21.978 -15.699 10.733 1.00 60.72 91 GLY A CA 1
ATOM 708 C C . GLY A 1 91 ? 23.502 -15.777 10.876 1.00 60.72 91 GLY A C 1
ATOM 709 O O . GLY A 1 91 ? 24.089 -14.940 11.561 1.00 60.72 91 GLY A O 1
ATOM 710 N N . LEU A 1 92 ? 24.155 -16.719 10.184 1.00 64.06 92 LEU A N 1
ATOM 711 C CA . LEU A 1 92 ? 25.621 -16.848 10.207 1.00 64.06 92 LEU A CA 1
ATOM 712 C C . LEU A 1 92 ? 26.325 -15.646 9.560 1.00 64.06 92 LEU A C 1
ATOM 714 O O . LEU A 1 92 ? 27.344 -15.189 10.077 1.00 64.06 92 LEU A O 1
ATOM 718 N N . GLY A 1 93 ? 25.763 -15.093 8.479 1.00 64.69 93 GLY A N 1
ATOM 719 C CA . GLY A 1 93 ? 26.320 -13.903 7.828 1.00 64.69 93 GLY A CA 1
ATOM 720 C C . GLY A 1 93 ? 26.406 -12.691 8.764 1.00 64.69 93 GLY A C 1
ATOM 721 O O . GLY A 1 93 ? 27.391 -11.957 8.740 1.00 64.69 93 GLY A O 1
ATOM 722 N N . ARG A 1 94 ? 25.421 -12.511 9.656 1.00 63.44 94 ARG A N 1
ATOM 723 C CA . ARG A 1 94 ? 25.422 -11.409 10.638 1.00 63.44 94 ARG A CA 1
ATOM 724 C C . ARG A 1 94 ? 26.451 -11.612 11.753 1.00 63.44 94 ARG A C 1
ATOM 726 O O . ARG A 1 94 ? 27.062 -10.637 12.183 1.00 63.44 94 ARG A O 1
ATOM 733 N N . VAL A 1 95 ? 26.680 -12.857 12.183 1.00 72.12 95 VAL A N 1
ATOM 734 C CA . VAL A 1 95 ? 27.731 -13.185 13.165 1.00 72.12 95 VAL A CA 1
ATOM 735 C C . VAL A 1 95 ? 29.118 -12.923 12.581 1.00 72.12 95 VAL A C 1
ATOM 737 O O . VAL A 1 95 ? 29.954 -12.344 13.267 1.00 72.12 95 VAL A O 1
ATOM 740 N N . ALA A 1 96 ? 29.350 -13.275 11.313 1.00 73.62 96 ALA A N 1
ATOM 741 C CA . ALA A 1 96 ? 30.633 -13.045 10.653 1.00 73.62 96 ALA A CA 1
ATOM 742 C C . ALA A 1 96 ? 30.998 -11.551 10.605 1.00 73.62 96 ALA A C 1
ATOM 744 O O . ALA A 1 96 ? 32.094 -11.179 11.012 1.00 73.62 96 ALA A O 1
ATOM 745 N N . VAL A 1 97 ? 30.061 -10.684 10.201 1.00 74.69 97 VAL A N 1
ATOM 746 C CA . VAL A 1 97 ? 30.297 -9.229 10.145 1.00 74.69 97 VAL A CA 1
ATOM 747 C C . VAL A 1 97 ? 30.571 -8.649 11.538 1.00 74.69 97 VAL A C 1
ATOM 749 O O . VAL A 1 97 ? 31.536 -7.907 11.710 1.00 74.69 97 VAL A O 1
ATOM 752 N N . ALA A 1 98 ? 29.771 -9.011 12.547 1.00 62.88 98 ALA A N 1
ATOM 753 C CA . ALA A 1 98 ? 29.974 -8.531 13.916 1.00 62.88 98 ALA A CA 1
ATOM 754 C C . ALA A 1 98 ? 31.314 -9.007 14.507 1.00 62.88 98 ALA A C 1
ATOM 756 O O . ALA A 1 98 ? 32.016 -8.221 15.141 1.00 62.88 98 ALA A O 1
ATOM 757 N N . ALA A 1 99 ? 31.699 -10.263 14.257 1.00 74.06 99 ALA A N 1
ATOM 758 C CA . ALA A 1 99 ? 32.975 -10.819 14.699 1.00 74.06 99 ALA A CA 1
ATOM 759 C C . ALA A 1 99 ? 34.170 -10.143 14.010 1.00 74.06 99 ALA A C 1
ATOM 761 O O . ALA A 1 99 ? 35.166 -9.858 14.672 1.00 74.06 99 ALA A O 1
ATOM 762 N N . SER A 1 100 ? 34.069 -9.830 12.714 1.00 78.00 100 SER A N 1
ATOM 763 C CA . SER A 1 100 ? 35.118 -9.102 11.991 1.00 78.00 100 SER A CA 1
ATOM 764 C C . SER A 1 100 ? 35.302 -7.680 12.521 1.00 78.00 100 SER A C 1
ATOM 766 O O . SER A 1 100 ? 36.437 -7.256 12.727 1.00 78.00 100 SER A O 1
ATOM 768 N N . VAL A 1 101 ? 34.210 -6.958 12.797 1.00 80.19 101 VAL A N 1
ATOM 769 C CA . VAL A 1 101 ? 34.281 -5.602 13.366 1.00 80.19 101 VAL A CA 1
ATOM 770 C C . VAL A 1 101 ? 34.822 -5.638 14.799 1.00 80.19 101 VAL A C 1
ATOM 772 O O . VAL A 1 101 ? 35.740 -4.888 15.117 1.00 80.19 101 VAL A O 1
ATOM 775 N N . ALA A 1 102 ? 34.331 -6.544 15.650 1.00 76.44 102 ALA A N 1
ATOM 776 C CA . ALA A 1 102 ? 34.823 -6.690 17.022 1.00 76.44 102 ALA A CA 1
ATOM 777 C C . ALA A 1 102 ? 36.307 -7.099 17.070 1.00 76.44 102 ALA A C 1
ATOM 779 O O . ALA A 1 102 ? 37.076 -6.542 17.851 1.00 76.44 102 ALA A O 1
ATOM 780 N N . GLY A 1 103 ? 36.728 -8.024 16.202 1.00 82.88 103 GLY A N 1
ATOM 781 C CA . GLY A 1 103 ? 38.128 -8.422 16.065 1.00 82.88 103 GLY A CA 1
ATOM 782 C C . GLY A 1 103 ? 39.022 -7.262 15.624 1.00 82.88 103 GLY A C 1
ATOM 783 O O . GLY A 1 103 ? 40.061 -7.031 16.239 1.00 82.88 103 GLY A O 1
ATOM 784 N N . ALA A 1 104 ? 38.600 -6.484 14.622 1.00 81.62 104 ALA A N 1
ATOM 785 C CA . ALA A 1 104 ? 39.338 -5.303 14.172 1.00 81.62 104 ALA A CA 1
ATOM 786 C C . ALA A 1 104 ? 39.482 -4.243 15.279 1.00 81.62 104 ALA A C 1
ATOM 788 O O . ALA A 1 104 ? 40.550 -3.652 15.417 1.00 81.62 104 ALA A O 1
ATOM 789 N N . 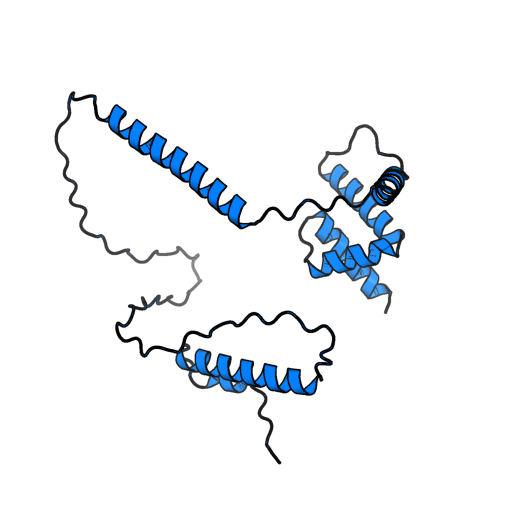VAL A 1 105 ? 38.446 -4.041 16.104 1.00 79.56 105 VAL A N 1
ATOM 790 C CA . VAL A 1 105 ? 38.489 -3.116 17.251 1.00 79.56 105 VAL A CA 1
ATOM 791 C C . VAL A 1 105 ? 39.456 -3.603 18.334 1.00 79.56 105 VAL A C 1
ATOM 793 O O . VAL A 1 105 ? 40.252 -2.810 18.829 1.00 79.56 105 VAL A O 1
ATOM 796 N N . ILE A 1 106 ? 39.435 -4.894 18.685 1.00 78.50 106 ILE A N 1
ATOM 797 C CA . ILE A 1 106 ? 40.338 -5.459 19.705 1.00 78.50 106 ILE A CA 1
ATOM 798 C C . ILE A 1 106 ? 41.797 -5.383 19.246 1.00 78.50 106 ILE A C 1
ATOM 800 O O . ILE A 1 106 ? 42.660 -4.957 20.010 1.00 78.50 106 ILE A O 1
ATOM 804 N N . VAL A 1 107 ? 42.073 -5.758 17.996 1.00 79.00 107 VAL A N 1
ATOM 805 C CA . VAL A 1 107 ? 43.425 -5.686 17.429 1.00 79.00 107 VAL A CA 1
ATOM 806 C C . VAL A 1 107 ? 43.882 -4.228 17.324 1.00 79.00 107 VAL A C 1
ATOM 808 O O . VAL A 1 107 ? 44.989 -3.905 17.744 1.00 79.00 107 VAL A O 1
ATOM 811 N N . GLY A 1 108 ? 43.019 -3.324 16.850 1.00 68.81 108 GLY A N 1
ATOM 812 C CA . GLY A 1 108 ? 43.318 -1.891 16.770 1.00 68.81 108 GLY A CA 1
ATOM 813 C C . GLY A 1 108 ? 43.605 -1.242 18.130 1.00 68.81 108 GLY A C 1
ATOM 814 O O . GLY A 1 108 ? 44.528 -0.439 18.238 1.00 68.81 108 GLY A O 1
ATOM 815 N N . ALA A 1 109 ? 42.878 -1.624 19.186 1.00 66.69 109 ALA A N 1
ATOM 816 C CA . ALA A 1 109 ? 43.093 -1.102 20.538 1.00 66.69 109 ALA A CA 1
ATOM 817 C C . ALA A 1 109 ? 44.440 -1.543 21.145 1.00 66.69 109 ALA A C 1
ATOM 819 O O . ALA A 1 109 ? 45.079 -0.758 21.843 1.00 66.69 109 ALA A O 1
ATOM 820 N N . GLN A 1 110 ? 44.908 -2.758 20.835 1.00 62.38 110 GLN A N 1
ATOM 821 C CA . GLN A 1 110 ? 46.210 -3.253 21.301 1.00 62.38 110 GLN A CA 1
ATOM 822 C C . GLN A 1 110 ? 47.385 -2.502 20.663 1.00 62.38 110 GLN A C 1
ATOM 824 O O . GLN A 1 110 ? 48.370 -2.227 21.345 1.00 62.38 110 GLN A O 1
ATOM 829 N N . PHE A 1 111 ? 47.271 -2.119 19.387 1.00 60.03 111 PHE A N 1
ATOM 830 C CA . PHE A 1 111 ? 48.282 -1.292 18.721 1.00 60.03 111 PHE A CA 1
ATOM 831 C C . PHE A 1 111 ? 48.293 0.159 19.227 1.00 60.03 111 PHE A C 1
ATOM 833 O O . PHE A 1 111 ? 49.346 0.786 19.227 1.00 60.03 111 PHE A O 1
ATOM 840 N N . TYR A 1 112 ? 47.161 0.682 19.712 1.00 58.09 112 TYR A N 1
ATOM 841 C CA . TYR A 1 112 ? 47.086 2.030 20.294 1.00 58.09 112 TYR A CA 1
ATOM 842 C C . TYR A 1 112 ? 47.727 2.127 21.692 1.00 58.09 112 TYR A C 1
ATOM 844 O O . TYR A 1 112 ? 48.163 3.194 22.105 1.00 58.09 112 TYR A O 1
ATOM 852 N N . GLN A 1 113 ? 47.828 1.013 22.423 1.00 54.56 113 GLN A N 1
ATOM 853 C CA . GLN A 1 113 ? 48.442 0.959 23.759 1.00 54.56 113 GLN A CA 1
ATOM 854 C C . GLN A 1 113 ? 49.962 0.738 23.750 1.00 54.56 113 GLN A C 1
ATOM 856 O O . GLN A 1 113 ? 50.569 0.655 24.815 1.00 54.56 113 GLN A O 1
ATOM 861 N N . GLN A 1 114 ? 50.591 0.659 22.573 1.00 50.19 114 GLN A N 1
ATOM 862 C CA . GLN A 1 114 ? 52.038 0.465 22.437 1.00 50.19 114 GLN A CA 1
ATOM 863 C C . GLN A 1 114 ? 52.860 1.764 22.367 1.00 50.19 114 GLN A C 1
ATOM 865 O O . GLN A 1 114 ? 54.058 1.675 22.119 1.00 50.19 114 GLN A O 1
ATOM 870 N N . ASP A 1 115 ? 52.276 2.935 22.646 1.00 43.44 115 ASP A N 1
ATOM 871 C CA . ASP A 1 115 ? 53.031 4.169 22.922 1.00 43.44 115 ASP A CA 1
ATOM 872 C C . ASP A 1 115 ? 53.202 4.356 24.446 1.00 43.44 115 ASP A C 1
ATOM 874 O O . ASP A 1 115 ? 52.249 4.741 25.130 1.00 43.44 115 ASP A O 1
ATOM 878 N N . PRO A 1 116 ? 54.389 4.093 25.034 1.00 52.50 116 PRO A N 1
ATOM 879 C CA . PRO A 1 116 ? 54.625 4.255 26.456 1.00 52.50 116 PRO A CA 1
ATOM 880 C C . PRO A 1 116 ? 55.396 5.557 26.700 1.00 52.50 116 PRO A C 1
ATOM 882 O O . PRO A 1 116 ? 56.578 5.525 27.033 1.00 52.50 116 PRO A O 1
ATOM 885 N N . THR A 1 117 ? 54.754 6.716 26.558 1.00 45.69 117 THR A N 1
ATOM 886 C CA . THR A 1 117 ? 55.332 7.987 27.032 1.00 45.69 117 THR A CA 1
ATOM 887 C C . THR A 1 117 ? 54.282 8.909 27.655 1.00 45.69 117 THR A C 1
ATOM 889 O O . THR A 1 117 ? 53.775 9.838 27.043 1.00 45.69 117 THR A O 1
ATOM 892 N N . GLY A 1 118 ? 54.048 8.682 28.953 1.00 43.41 118 GLY A N 1
ATOM 893 C CA . GLY A 1 118 ? 53.855 9.749 29.939 1.00 43.41 118 GLY A CA 1
ATOM 894 C C . GLY A 1 118 ? 52.444 10.305 30.134 1.00 43.41 118 GLY A C 1
ATOM 895 O O . GLY A 1 118 ? 52.055 11.252 29.467 1.00 43.41 118 GLY A O 1
ATOM 896 N N . ALA A 1 119 ? 51.757 9.840 31.180 1.00 36.16 119 ALA A N 1
ATOM 897 C CA . ALA A 1 119 ? 51.359 10.681 32.318 1.00 36.16 119 ALA A CA 1
ATOM 898 C C . ALA A 1 119 ? 50.653 9.834 33.390 1.00 36.16 119 ALA A C 1
ATOM 900 O O . ALA A 1 119 ? 49.919 8.899 33.092 1.00 36.16 119 ALA A O 1
ATOM 901 N N . ALA A 1 120 ? 50.964 10.171 34.637 1.00 40.22 120 ALA A N 1
ATOM 902 C CA . ALA A 1 120 ? 50.601 9.510 35.880 1.00 40.22 120 ALA A CA 1
ATOM 903 C C . ALA A 1 120 ? 49.092 9.459 36.181 1.00 40.22 120 ALA A C 1
ATOM 905 O O . ALA A 1 120 ? 48.328 10.278 35.684 1.00 40.22 120 ALA A O 1
ATOM 906 N N . ASP A 1 121 ? 48.750 8.507 37.059 1.00 44.75 121 ASP A N 1
ATOM 907 C CA . ASP A 1 121 ? 47.679 8.527 38.064 1.00 44.75 121 ASP A CA 1
ATOM 908 C C . ASP A 1 121 ? 46.384 9.271 37.721 1.00 44.75 121 ASP A C 1
ATOM 910 O O . ASP A 1 121 ? 46.352 10.494 37.724 1.00 44.75 121 ASP A O 1
ATOM 914 N N . MET A 1 122 ? 45.280 8.521 37.627 1.00 37.38 122 MET A N 1
ATOM 915 C CA . MET A 1 122 ? 44.093 8.759 38.461 1.00 37.38 122 MET A CA 1
ATOM 916 C C . MET A 1 122 ? 43.268 7.469 38.552 1.00 37.38 122 MET A C 1
ATOM 918 O O . MET A 1 122 ? 42.518 7.110 37.645 1.00 37.38 122 MET A O 1
ATOM 922 N N . VAL A 1 123 ? 43.396 6.775 39.682 1.00 47.59 123 VAL A N 1
ATOM 923 C CA . VAL A 1 123 ? 42.387 5.822 40.154 1.00 47.59 123 VAL A CA 1
ATOM 924 C C . VAL A 1 123 ? 41.161 6.641 40.556 1.00 47.59 123 VAL A C 1
ATOM 926 O O . VAL A 1 123 ? 41.172 7.307 41.587 1.00 47.59 123 VAL A O 1
ATOM 929 N N . ALA A 1 124 ? 40.110 6.618 39.739 1.00 33.84 124 ALA A N 1
ATOM 930 C CA . ALA A 1 124 ? 38.794 7.091 40.148 1.00 33.84 124 ALA A CA 1
ATOM 931 C C . ALA A 1 124 ? 37.999 5.900 40.696 1.00 33.84 124 ALA A C 1
ATOM 933 O O . ALA A 1 124 ? 37.351 5.160 39.954 1.00 33.84 124 ALA A O 1
ATOM 934 N N . ASP A 1 125 ? 38.082 5.725 42.014 1.00 42.75 125 ASP A N 1
ATOM 935 C CA . ASP A 1 125 ? 37.086 5.002 42.796 1.00 42.75 125 ASP A CA 1
ATOM 936 C C . ASP A 1 125 ? 35.724 5.666 42.544 1.00 42.75 125 ASP A C 1
ATOM 938 O O . ASP A 1 125 ? 35.467 6.793 42.969 1.00 42.75 125 ASP A O 1
ATOM 942 N N . THR A 1 126 ? 34.871 5.014 41.758 1.00 41.16 126 THR A N 1
ATOM 943 C CA . THR A 1 126 ? 33.478 5.428 41.598 1.00 41.16 126 THR A CA 1
ATOM 944 C C . THR A 1 126 ? 32.631 4.490 42.432 1.00 41.16 126 THR A C 1
ATOM 946 O O . THR A 1 126 ? 32.142 3.458 41.972 1.00 41.16 126 THR A O 1
ATOM 949 N N . ALA A 1 127 ? 32.469 4.880 43.697 1.00 41.88 127 ALA A N 1
ATOM 950 C CA . ALA A 1 127 ? 31.379 4.426 44.538 1.00 41.88 127 ALA A CA 1
ATOM 951 C C . ALA A 1 127 ? 30.080 4.417 43.719 1.00 41.88 127 ALA A C 1
ATOM 953 O O . ALA A 1 127 ? 29.754 5.386 43.027 1.00 41.88 127 ALA A O 1
ATOM 954 N N . VAL A 1 128 ? 29.360 3.298 43.784 1.00 42.53 128 VAL A N 1
ATOM 955 C CA . VAL A 1 128 ? 28.077 3.085 43.114 1.00 42.53 128 VAL A CA 1
ATOM 956 C C . VAL A 1 128 ? 27.102 4.156 43.597 1.00 42.53 128 VAL A C 1
ATOM 958 O O . VAL A 1 128 ? 26.513 4.041 44.670 1.00 42.53 128 VAL A O 1
ATOM 961 N N . SER A 1 129 ? 26.957 5.221 42.812 1.00 42.38 129 SER A N 1
ATOM 962 C CA . SER A 1 129 ? 25.948 6.239 43.053 1.00 42.38 129 SER A CA 1
ATOM 963 C C . SER A 1 129 ? 24.593 5.627 42.728 1.00 42.38 129 SER A C 1
ATOM 965 O O . SER A 1 129 ? 24.301 5.244 41.593 1.00 42.38 129 SER A O 1
ATOM 967 N N . GLN A 1 130 ? 23.790 5.474 43.771 1.00 49.53 130 GLN A N 1
ATOM 968 C CA . GLN A 1 130 ? 22.378 5.149 43.699 1.00 49.53 130 GLN A CA 1
ATOM 969 C C . GLN A 1 130 ? 21.690 6.105 42.709 1.00 49.53 130 GLN A C 1
ATOM 971 O O . GLN A 1 130 ? 21.891 7.315 42.823 1.00 49.53 130 GLN A O 1
ATOM 976 N N . PRO A 1 131 ? 20.897 5.622 41.733 1.00 46.06 131 PRO A N 1
ATOM 977 C CA . PRO A 1 131 ? 20.194 6.533 40.847 1.00 46.06 131 PRO A CA 1
ATOM 978 C C . PRO A 1 131 ? 19.179 7.319 41.680 1.00 46.06 131 PRO A C 1
ATOM 980 O O . PRO A 1 131 ? 18.224 6.755 42.217 1.00 46.06 131 PRO A O 1
ATOM 983 N N . ALA A 1 132 ? 19.428 8.620 41.820 1.00 55.34 132 ALA A N 1
ATOM 984 C CA . ALA A 1 132 ? 18.450 9.573 42.315 1.00 55.34 132 ALA A CA 1
ATOM 985 C C . ALA A 1 132 ? 17.199 9.515 41.416 1.00 55.34 132 ALA A C 1
ATOM 987 O O . ALA A 1 132 ? 17.333 9.286 40.207 1.00 55.34 132 ALA A O 1
ATOM 988 N N . PRO A 1 133 ? 15.986 9.686 41.971 1.00 51.56 133 PRO A N 1
ATOM 989 C CA . PRO A 1 133 ? 14.780 9.739 41.160 1.00 51.56 133 PRO A CA 1
ATOM 990 C C . PRO A 1 133 ? 14.913 10.871 40.136 1.00 51.56 133 PRO A C 1
ATOM 992 O O . PRO A 1 133 ? 15.317 11.983 40.464 1.00 51.56 133 PRO A O 1
ATOM 995 N N . ALA A 1 134 ? 14.614 10.563 38.875 1.00 55.44 134 ALA A N 1
ATOM 996 C CA . ALA A 1 134 ? 14.547 11.565 37.829 1.00 55.44 134 ALA A CA 1
ATOM 997 C C . ALA A 1 134 ? 13.332 12.462 38.100 1.00 55.44 134 ALA A C 1
ATOM 999 O O . ALA A 1 134 ? 12.195 12.060 37.846 1.00 55.44 134 ALA A O 1
ATOM 1000 N N . ASP A 1 135 ? 13.568 13.662 38.625 1.00 52.19 135 ASP A N 1
ATOM 1001 C CA . ASP A 1 135 ? 12.534 14.686 38.732 1.00 52.19 135 ASP A CA 1
ATOM 1002 C C . ASP A 1 135 ? 12.199 15.196 37.326 1.00 52.19 135 ASP A C 1
ATOM 1004 O O . ASP A 1 135 ? 12.903 16.010 36.725 1.00 52.19 135 ASP A O 1
ATOM 1008 N N . VAL A 1 136 ? 11.103 14.680 36.771 1.00 57.72 136 VAL A N 1
ATOM 1009 C CA . VAL A 1 136 ? 10.476 15.237 35.574 1.00 57.72 136 VAL A CA 1
ATOM 1010 C C . VAL A 1 136 ? 9.901 16.597 35.967 1.00 57.72 136 VAL A C 1
ATOM 1012 O O . VAL A 1 136 ? 8.994 16.675 36.788 1.00 57.72 136 VAL A O 1
ATOM 1015 N N . SER A 1 137 ? 10.425 17.687 35.405 1.00 58.06 137 SER A N 1
ATOM 1016 C CA . SER A 1 137 ? 9.867 19.025 35.631 1.00 58.06 137 SER A CA 1
ATOM 1017 C C . SER A 1 137 ? 8.509 19.143 34.933 1.00 58.06 137 S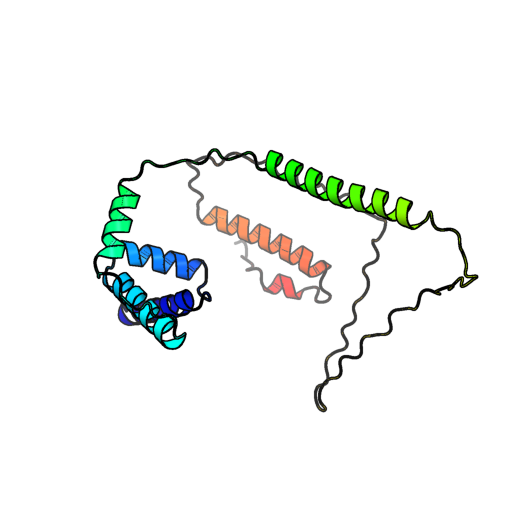ER A C 1
ATOM 1019 O O . SER A 1 137 ? 8.449 19.300 33.714 1.00 58.06 137 SER A O 1
ATOM 1021 N N . LEU A 1 138 ? 7.415 19.042 35.696 1.00 61.06 138 LEU A N 1
ATOM 1022 C CA . LEU A 1 138 ? 6.060 19.300 35.203 1.00 61.06 138 LEU A CA 1
ATOM 1023 C C . LEU A 1 138 ? 5.714 20.798 35.326 1.00 61.06 138 LEU A C 1
ATOM 1025 O O . LEU A 1 138 ? 6.108 21.441 36.301 1.00 61.06 138 LEU A O 1
ATOM 1029 N N . PRO A 1 139 ? 4.960 21.372 34.370 1.00 64.19 139 PRO A N 1
ATOM 1030 C CA . PRO A 1 139 ? 4.456 22.738 34.478 1.00 64.19 139 PRO A CA 1
ATOM 1031 C C . PRO A 1 139 ? 3.538 22.893 35.701 1.00 64.19 139 PRO A C 1
ATOM 1033 O O . PRO A 1 139 ? 2.805 21.972 36.072 1.00 64.19 139 PRO A O 1
ATOM 1036 N N . ALA A 1 140 ? 3.580 24.073 36.327 1.00 64.38 140 ALA A N 1
ATOM 1037 C CA . ALA A 1 140 ? 2.841 24.366 37.553 1.00 64.38 140 ALA A CA 1
ATOM 1038 C C . ALA A 1 140 ? 1.341 24.046 37.398 1.00 64.38 140 ALA A C 1
ATOM 1040 O O . ALA A 1 140 ? 0.667 24.602 36.534 1.00 64.38 140 ALA A O 1
ATOM 1041 N N . GLY A 1 141 ? 0.832 23.141 38.242 1.00 61.53 141 GLY A N 1
ATOM 1042 C CA . GLY A 1 141 ? -0.575 22.717 38.264 1.00 61.53 141 GLY A CA 1
ATOM 1043 C C . GLY A 1 141 ? -0.818 21.235 37.960 1.00 61.53 141 GLY A C 1
ATOM 1044 O O . GLY A 1 141 ? -1.916 20.749 38.219 1.00 61.53 141 GLY A O 1
ATOM 1045 N N . PHE A 1 142 ? 0.185 20.494 37.478 1.00 58.03 142 PHE A N 1
ATOM 1046 C CA . PHE A 1 142 ? 0.069 19.047 37.264 1.00 58.03 142 PHE A CA 1
ATOM 1047 C C . PHE A 1 142 ? 0.644 18.244 38.440 1.00 58.03 142 PHE A C 1
ATOM 1049 O O . PHE A 1 142 ? 1.849 18.239 38.672 1.00 58.03 142 PHE A O 1
ATOM 1056 N N . ASN A 1 143 ? -0.225 17.530 39.164 1.00 63.56 143 ASN A N 1
ATOM 1057 C CA . ASN A 1 143 ? 0.157 16.543 40.177 1.00 63.56 143 ASN A CA 1
ATOM 1058 C C . ASN A 1 143 ? 0.135 15.147 39.533 1.00 63.56 143 ASN A C 1
ATOM 1060 O O . ASN A 1 143 ? -0.936 14.575 39.326 1.00 63.56 143 ASN A O 1
ATOM 1064 N N . ALA A 1 144 ? 1.302 14.634 39.140 1.00 60.06 144 ALA A N 1
ATOM 1065 C CA . ALA A 1 144 ? 1.424 13.273 38.629 1.00 60.06 144 ALA A CA 1
ATOM 1066 C C . ALA A 1 144 ? 1.543 12.283 39.805 1.00 60.06 144 ALA A C 1
ATOM 1068 O O . ALA A 1 144 ? 2.318 12.535 40.730 1.00 60.06 144 ALA A O 1
ATOM 1069 N N . PRO A 1 145 ? 0.815 11.151 39.794 1.00 57.97 145 PRO A N 1
ATOM 1070 C CA . PRO A 1 145 ? 0.947 10.140 40.835 1.00 57.97 145 PRO A CA 1
ATOM 1071 C C . PRO A 1 145 ? 2.368 9.566 40.838 1.00 57.97 145 PRO A C 1
ATOM 1073 O O . PRO A 1 145 ? 2.928 9.261 39.785 1.00 57.97 145 PRO A O 1
ATOM 1076 N N . ALA A 1 146 ? 2.944 9.402 42.031 1.00 57.97 146 ALA A N 1
ATOM 1077 C CA . ALA A 1 146 ? 4.274 8.834 42.203 1.00 57.97 146 ALA A CA 1
ATOM 1078 C C . ALA A 1 146 ? 4.333 7.420 41.599 1.00 57.97 146 ALA A C 1
ATOM 1080 O O . ALA A 1 146 ? 3.698 6.485 42.090 1.00 57.97 146 ALA A O 1
ATOM 1081 N N . LEU A 1 147 ? 5.102 7.261 40.522 1.00 55.81 147 LEU A N 1
ATOM 1082 C CA . LEU A 1 147 ? 5.365 5.964 39.910 1.00 55.81 147 LEU A CA 1
ATOM 1083 C C . LEU A 1 147 ? 6.340 5.191 40.806 1.00 55.81 147 LEU A C 1
ATOM 1085 O O . LEU A 1 147 ? 7.554 5.365 40.733 1.00 55.81 147 LEU A O 1
ATOM 1089 N N . SER A 1 148 ? 5.808 4.330 41.676 1.00 56.59 148 SER A N 1
ATOM 1090 C CA . SER A 1 148 ? 6.622 3.389 42.447 1.00 56.59 148 SER A CA 1
ATOM 1091 C C . SER A 1 148 ? 7.014 2.210 41.554 1.00 56.59 148 SER A C 1
ATOM 1093 O O . SER A 1 148 ? 6.281 1.230 41.419 1.00 56.59 148 SER A O 1
ATOM 1095 N N . ALA A 1 149 ? 8.173 2.306 40.904 1.00 52.28 149 ALA A N 1
ATOM 1096 C CA . ALA A 1 149 ? 8.798 1.161 40.255 1.00 52.28 149 ALA A CA 1
ATOM 1097 C C . ALA A 1 149 ? 9.421 0.270 41.341 1.00 52.28 149 ALA A C 1
ATOM 1099 O O . ALA A 1 149 ? 10.516 0.538 41.835 1.00 52.28 149 ALA A O 1
ATOM 1100 N N . ARG A 1 150 ? 8.707 -0.783 41.754 1.00 59.97 150 ARG A N 1
ATOM 1101 C CA . ARG A 1 150 ? 9.256 -1.800 42.657 1.00 59.97 150 ARG A CA 1
ATOM 1102 C C . ARG A 1 150 ? 10.141 -2.749 41.836 1.00 59.97 150 ARG A C 1
ATOM 1104 O O . ARG A 1 150 ? 9.612 -3.419 40.949 1.00 59.97 150 ARG A O 1
ATOM 1111 N N . PRO A 1 151 ? 11.458 -2.838 42.095 1.00 50.62 151 PRO A N 1
ATOM 1112 C CA . PRO A 1 151 ? 12.298 -3.819 41.424 1.00 50.62 151 PRO A CA 1
ATOM 1113 C C . PRO A 1 151 ? 11.836 -5.219 41.835 1.00 50.62 151 PRO A C 1
ATOM 1115 O O . PRO A 1 151 ? 11.822 -5.563 43.018 1.00 50.62 151 PRO A O 1
ATOM 1118 N N . VAL A 1 152 ? 11.418 -6.022 40.857 1.00 54.66 152 VAL A N 1
ATOM 1119 C CA . VAL A 1 152 ? 11.146 -7.445 41.068 1.00 54.66 152 VAL A CA 1
ATOM 1120 C C . VAL A 1 152 ? 12.506 -8.127 41.166 1.00 54.66 152 VAL A C 1
ATOM 1122 O O . VAL A 1 152 ? 13.182 -8.335 40.160 1.00 54.66 152 VAL A O 1
ATOM 1125 N N . SER A 1 153 ? 12.948 -8.428 42.384 1.00 47.47 153 SER A N 1
ATOM 1126 C CA . SER A 1 153 ? 14.048 -9.361 42.579 1.00 47.47 153 SER A CA 1
ATOM 1127 C C . SER A 1 153 ? 13.606 -10.731 42.068 1.00 47.47 153 SER A C 1
ATOM 1129 O O . SER A 1 153 ? 12.498 -11.191 42.345 1.00 47.47 153 SER A O 1
ATOM 1131 N N . ALA A 1 154 ? 14.471 -11.386 41.294 1.00 49.31 154 ALA A N 1
ATOM 1132 C CA . ALA A 1 154 ? 14.296 -12.781 40.934 1.00 49.31 154 ALA A CA 1
ATOM 1133 C C . ALA A 1 154 ? 14.270 -13.604 42.229 1.00 49.31 154 ALA A C 1
ATOM 1135 O O . ALA A 1 154 ? 15.309 -13.859 42.840 1.00 49.31 154 ALA A O 1
ATOM 1136 N N . GLN A 1 155 ? 13.072 -13.972 42.679 1.00 44.12 155 GLN A N 1
ATOM 1137 C CA . GLN A 1 155 ? 12.899 -14.886 43.793 1.00 44.12 155 GLN A CA 1
ATOM 1138 C C . GLN A 1 155 ? 13.500 -16.231 43.364 1.00 44.12 155 GLN A C 1
ATOM 1140 O O . GLN A 1 155 ? 12.982 -16.917 42.482 1.00 44.12 155 GLN A O 1
ATOM 1145 N N . SER A 1 156 ? 14.645 -16.574 43.952 1.00 46.94 156 SER A N 1
ATOM 1146 C CA . SER A 1 156 ? 15.249 -17.899 43.847 1.00 46.94 156 SER A CA 1
ATOM 1147 C C . SER A 1 156 ? 14.322 -18.889 44.550 1.00 46.94 156 SER A C 1
ATOM 1149 O O . SER A 1 156 ? 14.307 -18.994 45.773 1.00 46.94 156 SER A O 1
ATOM 1151 N N . GLY A 1 157 ? 13.460 -19.522 43.762 1.00 48.12 157 G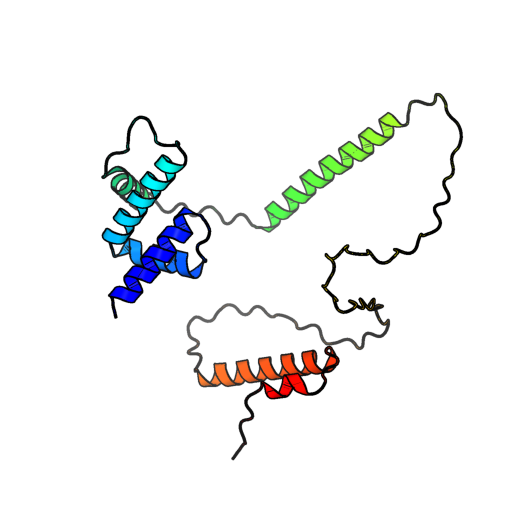LY A N 1
ATOM 1152 C CA . GLY A 1 157 ? 12.407 -20.409 44.241 1.00 48.12 157 GLY A CA 1
ATOM 1153 C C . GLY A 1 157 ? 11.464 -20.792 43.110 1.00 48.12 157 GLY A C 1
ATOM 1154 O O . GLY A 1 157 ? 10.255 -20.641 43.229 1.00 48.12 157 GLY A O 1
ATOM 1155 N N . TYR A 1 158 ? 12.013 -21.228 41.975 1.00 41.97 158 TYR A N 1
ATOM 1156 C CA . TYR A 1 158 ? 11.198 -21.754 40.886 1.00 41.97 158 TYR A CA 1
ATOM 1157 C C . TYR A 1 158 ? 10.662 -23.130 41.279 1.00 41.97 158 TYR A C 1
ATOM 1159 O O . TYR A 1 158 ? 11.362 -24.137 41.184 1.00 41.97 158 TYR A O 1
ATOM 1167 N N . GLN A 1 159 ? 9.387 -23.184 41.652 1.00 50.41 159 GLN A N 1
ATOM 1168 C CA . GLN A 1 159 ? 8.592 -24.372 41.386 1.00 50.41 159 GLN A CA 1
ATOM 1169 C C . GLN A 1 159 ? 8.502 -24.478 39.858 1.00 50.41 159 GLN A C 1
ATOM 1171 O O . GLN A 1 159 ? 8.019 -23.563 39.192 1.00 50.41 159 GLN A O 1
ATOM 1176 N N . ALA A 1 160 ? 9.102 -25.526 39.291 1.00 47.66 160 ALA A N 1
ATOM 1177 C CA . ALA A 1 160 ? 9.221 -25.702 37.851 1.00 47.66 160 ALA A CA 1
ATOM 1178 C C . ALA A 1 160 ? 7.828 -25.821 37.215 1.00 47.66 160 ALA A C 1
ATOM 1180 O O . ALA A 1 160 ? 7.222 -26.889 37.202 1.00 47.66 160 ALA A O 1
ATOM 1181 N N . ILE A 1 161 ? 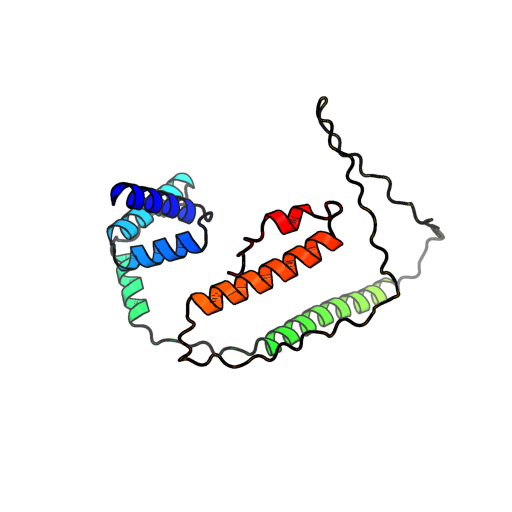7.325 -24.711 36.679 1.00 56.56 161 ILE A N 1
ATOM 1182 C CA . ILE A 1 161 ? 6.145 -24.708 35.819 1.00 56.56 161 ILE A CA 1
ATOM 1183 C C . ILE A 1 161 ? 6.525 -25.515 34.566 1.00 56.56 161 ILE A C 1
ATOM 1185 O O . ILE A 1 161 ? 7.556 -25.209 33.950 1.00 56.56 161 ILE A O 1
ATOM 1189 N N . PRO A 1 162 ? 5.763 -26.556 34.181 1.00 55.16 162 PRO A N 1
ATOM 1190 C CA . PRO A 1 162 ? 6.088 -27.365 33.015 1.00 55.16 162 PRO A CA 1
ATOM 1191 C C . PRO A 1 162 ? 6.138 -26.466 31.776 1.00 55.16 162 PRO A C 1
ATOM 1193 O O . PRO A 1 162 ? 5.142 -25.865 31.373 1.00 55.16 162 PRO A O 1
ATOM 1196 N N . ARG A 1 163 ? 7.328 -26.344 31.174 1.00 56.94 163 ARG A N 1
ATOM 1197 C CA . ARG A 1 163 ? 7.512 -25.611 29.918 1.00 56.94 163 ARG A CA 1
ATOM 1198 C C . ARG A 1 163 ? 6.631 -26.260 28.854 1.00 56.94 163 ARG A C 1
ATOM 1200 O O . ARG A 1 163 ? 6.824 -27.428 28.522 1.00 56.94 163 ARG A O 1
ATOM 1207 N N . ARG A 1 164 ? 5.678 -25.494 28.318 1.00 59.94 164 ARG A N 1
ATOM 1208 C CA . ARG A 1 164 ? 4.771 -25.932 27.252 1.00 59.94 164 ARG A CA 1
ATOM 1209 C C . ARG A 1 164 ? 5.590 -26.331 26.025 1.00 59.94 164 ARG A C 1
ATOM 1211 O O . ARG A 1 164 ? 6.138 -25.474 25.334 1.00 59.94 164 ARG A O 1
ATOM 1218 N N . GLN A 1 165 ? 5.685 -27.631 25.764 1.00 54.38 165 GLN A N 1
ATOM 1219 C CA . GLN A 1 165 ? 6.248 -28.147 24.522 1.00 54.38 165 GLN A CA 1
ATOM 1220 C C . GLN A 1 165 ? 5.292 -27.775 23.388 1.00 54.38 165 GLN A C 1
ATOM 1222 O O . GLN A 1 165 ? 4.178 -28.285 23.301 1.00 54.38 165 GLN A O 1
ATOM 1227 N N . VAL A 1 166 ? 5.702 -26.829 22.546 1.00 54.38 166 VAL A N 1
ATOM 1228 C CA . VAL A 1 166 ? 4.946 -26.463 21.348 1.00 54.38 166 VAL A CA 1
ATOM 1229 C C . VAL A 1 166 ? 5.247 -27.514 20.287 1.00 54.38 166 VAL A C 1
ATOM 1231 O O . VAL A 1 166 ? 6.230 -27.415 19.556 1.00 54.38 166 VAL A O 1
ATOM 1234 N N . VAL A 1 167 ? 4.415 -28.552 20.236 1.00 68.56 167 VAL A N 1
ATOM 1235 C CA . VAL A 1 167 ? 4.407 -29.500 19.121 1.00 68.56 167 VAL A CA 1
ATOM 1236 C C . VAL A 1 167 ? 3.765 -28.784 17.936 1.00 68.56 167 VAL A C 1
ATOM 1238 O O . VAL A 1 167 ? 2.573 -28.486 17.944 1.00 68.56 167 VAL A O 1
ATOM 1241 N N . VAL A 1 168 ? 4.576 -28.440 16.936 1.00 63.62 168 VAL A N 1
ATOM 1242 C CA . VAL A 1 168 ? 4.095 -27.824 15.696 1.00 63.62 168 VAL A CA 1
ATOM 1243 C C . VAL A 1 168 ? 3.500 -28.927 14.829 1.00 63.62 168 VAL A C 1
ATOM 1245 O O . VAL A 1 168 ? 4.216 -29.636 14.125 1.00 63.62 168 VAL A O 1
ATOM 1248 N N . GLU A 1 169 ? 2.185 -29.095 14.908 1.00 69.50 169 GLU A N 1
ATOM 1249 C CA . GLU A 1 169 ? 1.447 -30.001 14.034 1.00 69.50 169 GLU A CA 1
ATOM 1250 C C . GLU A 1 169 ? 1.209 -29.314 12.672 1.00 69.50 169 GLU A C 1
ATOM 1252 O O . GLU A 1 169 ? 0.734 -28.172 12.632 1.00 69.50 169 GLU A O 1
ATOM 1257 N N . PRO A 1 170 ? 1.558 -29.946 11.535 1.00 63.59 170 PRO A N 1
ATOM 1258 C CA . PRO A 1 170 ? 1.289 -29.376 10.220 1.00 63.59 170 PRO A CA 1
ATOM 1259 C C . PRO A 1 170 ? -0.223 -29.203 10.020 1.00 63.59 170 PRO A C 1
ATOM 1261 O O . PRO A 1 170 ? -1.007 -30.114 10.284 1.00 63.59 170 PRO A O 1
ATOM 1264 N N . ARG A 1 171 ? -0.630 -28.016 9.549 1.00 55.53 171 ARG A N 1
ATOM 1265 C CA . ARG A 1 171 ? -2.032 -27.635 9.316 1.00 55.53 171 ARG A CA 1
ATOM 1266 C C . ARG A 1 171 ? -2.736 -28.697 8.456 1.00 55.53 171 ARG A C 1
ATOM 1268 O O . ARG A 1 171 ? -2.487 -28.782 7.255 1.00 55.53 171 ARG A O 1
ATOM 1275 N N . ARG A 1 172 ? -3.644 -29.470 9.062 1.00 61.94 172 ARG A N 1
ATOM 1276 C CA . ARG A 1 172 ? -4.578 -30.345 8.337 1.00 61.94 172 ARG A CA 1
ATOM 1277 C C . ARG A 1 172 ? -5.579 -29.463 7.584 1.00 61.94 172 ARG A C 1
ATOM 1279 O O . ARG A 1 172 ? -6.190 -28.585 8.185 1.00 61.94 172 ARG A O 1
ATOM 1286 N N . ALA A 1 173 ? -5.708 -29.668 6.275 1.00 59.34 173 ALA A N 1
ATOM 1287 C CA . ALA A 1 173 ? -6.487 -28.806 5.381 1.00 59.34 173 ALA A CA 1
ATOM 1288 C C . ALA A 1 173 ? -8.019 -28.946 5.523 1.00 59.34 173 ALA A C 1
ATOM 1290 O O . ALA A 1 173 ? -8.741 -28.147 4.940 1.00 59.34 173 ALA A O 1
ATOM 1291 N N . ASP A 1 174 ? -8.510 -29.910 6.308 1.00 58.81 174 ASP A N 1
ATOM 1292 C CA . ASP A 1 174 ? -9.936 -30.257 6.394 1.00 58.81 174 ASP A CA 1
ATOM 1293 C C . ASP A 1 174 ? -10.439 -30.375 7.844 1.00 58.81 174 ASP A C 1
ATOM 1295 O O . ASP A 1 174 ? -11.001 -31.382 8.266 1.00 58.81 174 ASP A O 1
ATOM 1299 N N . VAL A 1 175 ? -10.182 -29.358 8.669 1.00 63.94 175 VAL A N 1
ATOM 1300 C CA . VAL A 1 175 ? -10.825 -29.273 9.987 1.00 63.94 175 VAL A CA 1
ATOM 1301 C C . VAL A 1 175 ? -11.886 -28.186 9.923 1.00 63.94 175 VAL A C 1
ATOM 1303 O O . VAL A 1 175 ? -11.585 -27.002 10.059 1.00 63.94 175 VAL A O 1
ATOM 1306 N N . GLN A 1 176 ? -13.139 -28.594 9.721 1.00 61.47 176 GLN A N 1
ATOM 1307 C CA . GLN A 1 176 ? -14.307 -27.745 9.955 1.00 61.47 176 GLN A CA 1
ATOM 1308 C C . GLN A 1 176 ? -14.377 -27.438 11.458 1.00 61.47 176 GLN A C 1
ATOM 1310 O O . GLN A 1 176 ? -14.930 -28.202 12.254 1.00 61.47 176 GLN A O 1
ATOM 1315 N N . VAL A 1 177 ? -13.736 -26.348 11.881 1.00 66.75 177 VAL A N 1
ATOM 1316 C CA . VAL A 1 177 ? -13.784 -25.901 13.275 1.00 66.75 177 VAL A CA 1
ATOM 1317 C C . VAL A 1 177 ? -15.150 -25.258 13.508 1.00 66.75 177 VAL A C 1
ATOM 1319 O O . VAL A 1 177 ? -15.407 -24.136 13.084 1.00 66.75 177 VAL A O 1
ATOM 1322 N N . SER A 1 178 ? -16.049 -25.983 14.173 1.00 80.00 178 SER A N 1
ATOM 1323 C CA . SER A 1 178 ? -17.350 -25.453 14.590 1.00 80.00 178 SER A CA 1
ATOM 1324 C C . SER A 1 178 ? -17.163 -24.223 15.485 1.00 80.00 178 SER A C 1
ATOM 1326 O O . SER A 1 178 ? -16.362 -24.283 16.422 1.00 80.00 178 SER A O 1
ATOM 1328 N N . ASN A 1 179 ? -17.949 -23.163 15.259 1.00 78.75 179 ASN A N 1
ATOM 1329 C CA . ASN A 1 179 ? -17.939 -21.940 16.078 1.00 78.75 179 ASN A CA 1
ATOM 1330 C C . ASN A 1 179 ? -18.041 -22.222 17.587 1.00 78.75 179 ASN A C 1
ATOM 1332 O O . ASN A 1 179 ? -17.425 -21.518 18.378 1.00 78.75 179 ASN A O 1
ATOM 1336 N N . GLU A 1 180 ? -18.744 -23.285 17.981 1.00 82.75 180 GLU A N 1
ATOM 1337 C CA . GLU A 1 180 ? -18.890 -23.687 19.382 1.00 82.75 180 GLU A CA 1
ATOM 1338 C C . GLU A 1 180 ? -17.555 -24.052 20.046 1.00 82.75 180 GLU A C 1
ATOM 1340 O O . GLU A 1 180 ? -17.202 -23.534 21.100 1.00 82.75 180 GLU A O 1
ATOM 1345 N N . LYS A 1 181 ? -16.727 -24.853 19.366 1.00 80.25 181 LYS A N 1
ATOM 1346 C CA . LYS A 1 181 ? -15.387 -25.220 19.853 1.00 80.25 181 LYS A CA 1
ATOM 1347 C C . LYS A 1 181 ? -14.466 -24.006 19.982 1.00 80.25 181 LYS A C 1
ATOM 1349 O O . LYS A 1 181 ? -13.635 -23.969 20.882 1.00 80.25 181 LYS A O 1
ATOM 1354 N N . VAL A 1 182 ? -14.613 -23.018 19.095 1.00 82.25 182 VAL A N 1
ATOM 1355 C CA . VAL A 1 182 ? -13.847 -21.763 19.162 1.00 82.25 182 VAL A CA 1
ATOM 1356 C C . VAL A 1 182 ? -14.254 -20.950 20.387 1.00 82.25 182 VAL A C 1
ATOM 1358 O O . VAL A 1 182 ? -13.381 -20.407 21.059 1.00 82.25 182 VAL A O 1
ATOM 1361 N N . ARG A 1 183 ? -15.555 -20.897 20.700 1.00 83.25 183 ARG A N 1
ATOM 1362 C CA . ARG A 1 183 ? -16.080 -20.197 21.881 1.00 83.25 183 ARG A CA 1
ATOM 1363 C C . ARG A 1 183 ? -15.577 -20.827 23.174 1.00 83.25 183 ARG A C 1
ATOM 1365 O O . ARG A 1 183 ? -14.996 -20.114 23.984 1.00 83.25 183 ARG A O 1
ATOM 1372 N N . ILE A 1 184 ? -15.695 -22.150 23.300 1.00 84.50 184 ILE A N 1
ATOM 1373 C CA . ILE A 1 184 ? -15.202 -22.899 24.467 1.00 84.50 184 ILE A CA 1
ATOM 1374 C C . ILE A 1 184 ? -13.691 -22.683 24.651 1.00 84.50 184 ILE A C 1
ATOM 1376 O O . ILE A 1 184 ? -13.224 -22.400 25.751 1.00 84.50 184 ILE A O 1
ATOM 1380 N N . TYR A 1 185 ? -12.914 -22.747 23.564 1.00 85.25 185 TYR A N 1
ATOM 1381 C CA . TYR A 1 185 ? -11.466 -22.538 23.627 1.00 85.25 185 TYR A CA 1
ATOM 1382 C C . TYR A 1 185 ? -11.080 -21.105 24.024 1.00 85.25 185 TYR A C 1
ATOM 1384 O O . TYR A 1 185 ? -10.185 -20.906 24.845 1.00 85.25 185 TYR A O 1
ATOM 1392 N N . LEU A 1 186 ? -11.746 -20.098 23.449 1.00 87.31 186 LEU A N 1
ATOM 1393 C CA . LEU A 1 186 ? -11.518 -18.693 23.797 1.00 87.31 186 LEU A CA 1
ATOM 1394 C C . LEU A 1 186 ? -11.868 -18.409 25.255 1.00 87.31 186 LEU A C 1
ATOM 1396 O O . LEU A 1 186 ? -11.134 -17.676 25.912 1.00 87.31 186 LEU A O 1
ATOM 1400 N N . GLN A 1 187 ? -12.949 -19.001 25.759 1.00 84.81 187 GLN A N 1
ATOM 1401 C CA . GLN A 1 187 ? -13.338 -18.878 27.157 1.00 84.81 187 GLN A CA 1
ATOM 1402 C C . GLN A 1 187 ? -12.263 -19.454 28.081 1.00 84.81 187 GLN A C 1
ATOM 1404 O O . GLN A 1 187 ? -11.787 -18.750 28.967 1.00 84.81 187 GLN A O 1
ATOM 1409 N N . GLN A 1 188 ? -11.793 -20.672 27.806 1.00 86.38 188 GLN A N 1
ATOM 1410 C CA . GLN A 1 188 ? -10.724 -21.295 28.588 1.00 86.38 188 GLN A CA 1
ATOM 1411 C C . GLN A 1 188 ? -9.439 -20.450 28.588 1.00 86.38 188 GLN A C 1
ATOM 1413 O O . GLN A 1 188 ? -8.744 -20.342 29.599 1.00 86.38 188 GLN A O 1
ATOM 1418 N N . LEU A 1 189 ? -9.111 -19.828 27.452 1.00 87.69 189 LEU A N 1
ATOM 1419 C CA . LEU A 1 189 ? -7.949 -18.950 27.346 1.00 87.69 189 LEU A CA 1
ATOM 1420 C C . LEU A 1 189 ? -8.133 -17.647 28.141 1.00 87.69 189 LEU A C 1
ATOM 1422 O O . LEU A 1 189 ? -7.179 -17.166 28.755 1.00 87.69 189 LEU A O 1
ATOM 1426 N N . LEU A 1 190 ? -9.342 -17.078 28.127 1.00 85.56 190 LEU A N 1
ATOM 1427 C CA . LEU A 1 190 ? -9.685 -15.891 28.907 1.00 85.56 190 LEU A CA 1
ATOM 1428 C C . LEU A 1 190 ? -9.592 -16.174 30.406 1.00 85.56 190 LEU A C 1
ATOM 1430 O O . LEU A 1 190 ? -8.954 -15.391 31.101 1.00 85.56 190 LEU A O 1
ATOM 1434 N N . GLU A 1 191 ? -10.132 -17.300 30.874 1.00 84.06 191 GLU A N 1
ATOM 1435 C CA . GLU A 1 191 ? -10.046 -17.733 32.276 1.00 84.06 191 GLU A CA 1
ATOM 1436 C C . GLU A 1 191 ? -8.588 -17.826 32.744 1.00 84.06 191 GLU A C 1
ATOM 1438 O O . GLU A 1 191 ? -8.201 -17.160 33.708 1.00 84.06 191 GLU A O 1
ATOM 1443 N N . GLN A 1 192 ? -7.737 -18.521 31.981 1.00 81.44 192 GLN A N 1
ATOM 1444 C CA . GLN A 1 192 ? -6.304 -18.616 32.282 1.00 81.44 192 GLN A CA 1
ATOM 1445 C C . GLN A 1 192 ? -5.632 -17.239 32.354 1.00 81.44 192 GLN A C 1
ATOM 1447 O O . GLN A 1 192 ? -4.839 -16.965 33.257 1.00 81.44 192 GLN A O 1
ATOM 1452 N N . HIS A 1 193 ? -5.943 -16.344 31.414 1.00 78.94 193 HIS A N 1
ATOM 1453 C CA . HIS A 1 193 ? -5.399 -14.989 31.432 1.00 78.94 193 HIS A CA 1
ATOM 1454 C C . HIS A 1 193 ? -5.898 -14.174 32.628 1.00 78.94 193 HIS A C 1
ATOM 1456 O O . HIS A 1 193 ? -5.122 -13.395 33.192 1.00 78.94 193 HIS A O 1
ATOM 1462 N N . THR A 1 194 ? -7.159 -14.345 33.028 1.00 83.44 194 THR A N 1
ATOM 1463 C CA . THR A 1 194 ? -7.712 -13.657 34.195 1.00 83.44 194 THR A CA 1
ATOM 1464 C C . THR A 1 194 ? -7.104 -14.150 35.499 1.00 83.44 194 THR A C 1
ATOM 1466 O O . THR A 1 194 ? -6.754 -13.304 36.319 1.00 83.44 194 THR A O 1
ATOM 1469 N N . ASP A 1 195 ? -6.851 -15.453 35.646 1.00 78.25 195 ASP A N 1
ATOM 1470 C CA . ASP A 1 195 ? -6.181 -16.023 36.823 1.00 78.25 195 ASP A CA 1
ATOM 1471 C C . ASP A 1 195 ? -4.773 -15.433 36.995 1.00 78.25 195 ASP A C 1
ATOM 1473 O O . ASP A 1 195 ? -4.387 -14.966 38.070 1.00 78.25 195 ASP A O 1
ATOM 1477 N N . HIS A 1 196 ? -4.000 -15.369 35.906 1.00 76.69 196 HIS A N 1
ATOM 1478 C CA . HIS A 1 196 ? -2.660 -14.778 35.929 1.00 76.69 196 HIS A CA 1
ATOM 1479 C C . HIS A 1 196 ? -2.678 -13.263 36.179 1.00 76.69 196 HIS A C 1
ATOM 1481 O O . HIS A 1 196 ? -1.771 -12.732 36.828 1.00 76.69 196 HIS A O 1
ATOM 1487 N N . ALA A 1 197 ? -3.689 -12.553 35.673 1.00 74.56 197 ALA A N 1
ATOM 1488 C CA . ALA A 1 197 ? -3.858 -11.126 35.925 1.00 74.56 197 ALA A CA 1
ATOM 1489 C C . ALA A 1 197 ? -4.278 -10.850 37.376 1.00 74.56 197 ALA A C 1
ATOM 1491 O O . ALA A 1 197 ? -3.793 -9.886 37.967 1.00 74.56 197 ALA A O 1
ATOM 1492 N N . ALA A 1 198 ? -5.125 -11.693 37.968 1.00 75.38 198 ALA A N 1
ATOM 1493 C CA . ALA A 1 198 ? -5.555 -11.595 39.361 1.00 75.38 198 ALA A CA 1
ATOM 1494 C C . ALA A 1 198 ? -4.381 -11.756 40.341 1.00 75.38 198 ALA A C 1
ATOM 1496 O O . ALA A 1 198 ? -4.265 -10.986 41.290 1.00 75.38 198 ALA A O 1
ATOM 1497 N N . VAL A 1 199 ? -3.470 -12.699 40.075 1.00 69.75 199 VAL A N 1
ATOM 1498 C CA . VAL A 1 199 ? -2.291 -12.943 40.928 1.00 69.75 199 VAL A CA 1
ATOM 1499 C C . VAL A 1 199 ? -1.235 -11.834 40.801 1.00 69.75 199 VAL A C 1
ATOM 1501 O O . VAL A 1 199 ? -0.567 -11.507 41.780 1.00 69.75 199 VAL A O 1
ATOM 1504 N N . ASN A 1 200 ? -1.082 -11.233 39.615 1.00 67.00 200 ASN A N 1
ATOM 1505 C CA . ASN A 1 200 ? -0.035 -10.235 39.354 1.00 67.00 200 ASN A CA 1
ATOM 1506 C C . ASN A 1 200 ? -0.484 -8.776 39.520 1.00 67.00 200 ASN A C 1
ATOM 1508 O O . ASN A 1 200 ? 0.362 -7.891 39.655 1.00 67.00 200 ASN A O 1
ATOM 1512 N N . SER A 1 201 ? -1.787 -8.493 39.490 1.00 64.38 201 SER A N 1
ATOM 1513 C CA . SER A 1 201 ? -2.318 -7.147 39.713 1.00 64.38 201 SER A CA 1
ATOM 1514 C C . SER A 1 201 ? -2.835 -7.018 41.144 1.00 64.38 201 SER A C 1
ATOM 1516 O O . SER A 1 201 ? -3.568 -7.867 41.637 1.00 64.38 201 SER A O 1
ATOM 1518 N N . ALA A 1 202 ? -2.518 -5.910 41.819 1.00 62.59 202 ALA A N 1
ATOM 1519 C CA . ALA A 1 202 ? -2.981 -5.624 43.184 1.00 62.59 202 ALA A CA 1
ATOM 1520 C C . ALA A 1 202 ? -4.518 -5.447 43.308 1.00 62.59 202 ALA A C 1
ATOM 1522 O O . ALA A 1 202 ? -5.014 -5.049 44.358 1.00 62.59 202 ALA A O 1
ATOM 1523 N N . SER A 1 203 ? -5.271 -5.720 42.236 1.00 60.78 203 SER A N 1
ATOM 1524 C CA . SER A 1 203 ? -6.720 -5.559 42.145 1.00 60.78 203 SER A CA 1
ATOM 1525 C C . SER A 1 203 ? -7.503 -6.862 42.347 1.00 60.78 203 SER A C 1
ATOM 1527 O O . SER A 1 203 ? -8.733 -6.808 42.298 1.00 60.78 203 SER A O 1
ATOM 1529 N N . GLY A 1 204 ? -6.829 -8.001 42.570 1.00 65.81 204 GLY A N 1
ATOM 1530 C CA . GLY A 1 204 ? -7.386 -9.267 43.071 1.00 65.81 204 GLY A CA 1
ATOM 1531 C C . GLY A 1 204 ? -8.544 -9.861 42.262 1.00 65.81 204 GLY A C 1
ATOM 1532 O O . GLY A 1 204 ? -8.362 -10.807 41.513 1.00 65.81 204 GLY A O 1
ATOM 1533 N N . VAL A 1 205 ? -9.752 -9.320 42.421 1.00 73.19 205 VAL A N 1
ATOM 1534 C CA . VAL A 1 205 ? -11.013 -9.916 41.942 1.00 73.19 205 VAL A CA 1
ATOM 1535 C C . VAL A 1 205 ? -11.575 -9.219 40.693 1.00 73.19 205 VAL A C 1
ATOM 1537 O O . VAL A 1 205 ? -12.399 -9.779 39.975 1.00 73.19 205 VAL A O 1
ATOM 1540 N N . VAL A 1 206 ? -11.116 -8.002 40.388 1.00 74.00 206 VAL A N 1
ATOM 1541 C CA . VAL A 1 206 ? -11.643 -7.182 39.276 1.00 74.00 206 VAL A CA 1
ATOM 1542 C C . VAL A 1 206 ? -11.500 -7.833 37.884 1.00 74.00 206 VAL A C 1
ATOM 1544 O O . VAL A 1 206 ? -12.407 -7.661 37.068 1.00 74.00 206 VAL A O 1
ATOM 1547 N N . PRO A 1 207 ? -10.432 -8.597 37.568 1.00 70.00 207 PRO A N 1
ATOM 1548 C CA . PRO A 1 207 ? -10.301 -9.240 36.257 1.00 70.00 207 PRO A CA 1
ATOM 1549 C C . PRO A 1 207 ? -11.378 -10.295 35.952 1.00 70.00 207 PRO A C 1
ATOM 1551 O O . PRO A 1 207 ? -11.796 -10.402 34.800 1.00 70.00 207 PRO A O 1
ATOM 1554 N N . HIS A 1 208 ? -11.874 -11.018 36.963 1.00 73.88 208 HIS A N 1
ATOM 1555 C CA . HIS A 1 208 ? -12.894 -12.064 36.788 1.00 73.88 208 HIS A CA 1
ATOM 1556 C C . HIS A 1 208 ? -14.262 -11.510 36.377 1.00 73.88 208 HIS A C 1
ATOM 1558 O O . HIS A 1 208 ? -15.028 -12.199 35.715 1.00 73.88 208 HIS A O 1
ATOM 1564 N N . ALA A 1 209 ? -14.547 -10.238 36.675 1.00 75.19 209 ALA A N 1
ATOM 1565 C CA . ALA A 1 209 ? -15.802 -9.589 36.289 1.00 75.19 209 ALA A CA 1
ATOM 1566 C C . ALA A 1 209 ? -15.980 -9.441 34.762 1.00 75.19 209 ALA A C 1
ATOM 1568 O O . ALA A 1 209 ? -17.051 -9.053 34.302 1.00 75.19 209 ALA A O 1
ATOM 1569 N N . ARG A 1 210 ? -14.931 -9.704 33.969 1.00 68.69 210 ARG A N 1
ATOM 1570 C CA . ARG A 1 210 ? -14.949 -9.606 32.500 1.00 68.69 210 ARG A CA 1
ATOM 1571 C C . ARG A 1 210 ? -15.205 -10.943 31.801 1.00 68.69 210 ARG A C 1
ATOM 1573 O O . ARG A 1 210 ? -15.355 -10.947 30.580 1.00 68.69 210 ARG A O 1
ATOM 1580 N N . VAL A 1 211 ? -15.231 -12.053 32.540 1.00 71.38 211 VAL A N 1
ATOM 1581 C CA . VAL A 1 211 ? -15.513 -13.381 31.985 1.00 71.38 211 VAL A CA 1
ATOM 1582 C C . VAL A 1 211 ? -17.029 -13.604 32.026 1.00 71.38 211 VAL A C 1
ATOM 1584 O O . VAL A 1 211 ? -17.621 -13.468 33.097 1.00 71.38 211 VAL A O 1
ATOM 1587 N N . PRO A 1 212 ? -17.689 -13.896 30.891 1.00 69.75 212 PRO A N 1
ATOM 1588 C CA . PRO A 1 212 ? -19.109 -14.222 30.891 1.00 69.75 212 PRO A CA 1
ATOM 1589 C C . PRO A 1 212 ? -19.323 -15.541 31.645 1.00 69.75 212 PRO A C 1
ATOM 1591 O O . PRO A 1 212 ? -18.876 -16.591 31.192 1.00 69.75 212 PRO A O 1
ATOM 1594 N N . LEU A 1 213 ? -19.987 -15.478 32.802 1.00 60.09 213 LEU A N 1
ATOM 1595 C CA . LEU A 1 213 ? -20.431 -16.661 33.534 1.00 60.09 213 LEU A CA 1
ATOM 1596 C C . LEU A 1 213 ? -21.620 -17.260 32.782 1.00 60.09 213 LEU A C 1
ATOM 1598 O O . LEU A 1 213 ? -22.629 -16.585 32.578 1.00 60.09 213 LEU A O 1
ATOM 1602 N N . ILE A 1 214 ? -21.486 -18.507 32.351 1.00 58.88 214 ILE A N 1
ATOM 1603 C CA . ILE A 1 214 ? -22.612 -19.298 31.866 1.00 58.88 214 ILE A CA 1
ATOM 1604 C C . ILE A 1 214 ? -23.040 -20.138 33.067 1.00 58.88 214 ILE A C 1
ATOM 1606 O O . ILE A 1 214 ? -22.255 -20.948 33.554 1.00 58.88 214 ILE A O 1
ATOM 1610 N N . GLU A 1 215 ? -24.232 -19.878 33.602 1.00 55.03 215 GLU A N 1
ATOM 1611 C CA . GLU A 1 215 ? -24.851 -20.772 34.581 1.00 55.03 215 GLU A CA 1
ATOM 1612 C C . GLU A 1 215 ? -25.125 -22.103 33.872 1.00 55.03 215 GLU A C 1
ATOM 1614 O O . GLU A 1 215 ? -25.792 -22.135 32.837 1.00 55.03 215 GLU A O 1
ATOM 1619 N N . GLU A 1 216 ? -24.535 -23.186 34.377 1.00 54.03 216 GLU A N 1
ATOM 1620 C CA . GLU A 1 216 ? -24.880 -24.535 33.939 1.00 54.03 216 GLU A CA 1
ATOM 1621 C C . GLU A 1 216 ? -26.297 -24.848 34.453 1.00 54.03 216 GLU A C 1
ATOM 1623 O O . GLU A 1 216 ? -26.512 -24.877 35.666 1.00 54.03 216 GLU A O 1
ATOM 1628 N N . GLU A 1 217 ? -27.263 -25.020 33.542 1.00 39.59 217 GLU A N 1
ATOM 1629 C CA . GLU A 1 217 ? -28.570 -25.641 33.835 1.00 39.59 217 GLU A CA 1
ATOM 1630 C C . GLU A 1 217 ? -28.457 -27.168 33.942 1.00 39.59 217 GLU A C 1
ATOM 1632 O O . GLU A 1 217 ? -27.765 -27.781 33.092 1.00 39.59 217 GLU A O 1
#